Protein AF-A0A7S1VUG0-F1 (afdb_monomer)

pLDDT: mean 93.59, std 8.09, range [34.28, 98.5]

Secondary structure (DSSP, 8-state):
------TTHHHHHHHHHHHTT-HHHHHHHHHH---HHHHHHHHHHTT-HHHHHHHHHHHT-HHHHHHHHHHHHHHHHHHSSSHHHHHHHHHHHHHHTS-HHHHHHHHHHHHHSS-HHHHHHHHHHTT-HHHHHHHHHHHHHH-SSHHHHHHHHHHHHHHHTTSSS-HHHHHHHHHHHHHHHHHHHHHHHHT-GGGS-TT--HHHHHHHHHHHHHH-TTTHHHHHHHHHHHHHHTT--HHHHHHHHHHHHHHTT-HHHHHHHHTSSSPPTT-SHHHHHHHHHTT--HHHHHHHHTT-S-HHHHHHHHHHTT-HHHHHHHHHHTT-HHHHHHHHHH---HHHHHHHHHHHHHHH--

Foldseek 3Di:
DDDPPPQLPLLVVLLVCLVVVNNVSSVVSLVVHPDLVSSLVSCLSSVVLLVSLVSCVVVVPLVSLVVSLVSQLVVLCVPDPDNVSSLCVSLLCLQPRGDPSSVVSLLVVVLPDPDLCSNLVSCVSNVVLLVSLVSLLVVLVVDPDVVVSLVSLVVSLVSLVVDPPSVVVNVVSVVLSVLQVLLVVQCVVVVHCQCRPGPDDLLVNLLSLQLVLLVDVPCVVVSNVSSVVSCVVVVPPLLRVLLSVLVSCLVNVVLVVLVCSCPDPDHRPNALLSNLVSCLVSVHDPVSSVVSLVRHDDLVSSLVSCLSSVVLVSNCVSCLVVLPLVSLVVSLVSDPDPVSVVVSVVSSCVSVVD

Radius of gyration: 35.71 Å; Cα contacts (8 Å, |Δi|>4): 399; chains: 1; bounding box: 87×56×98 Å

Solvent-accessible surface area (backbone atoms only — not comparable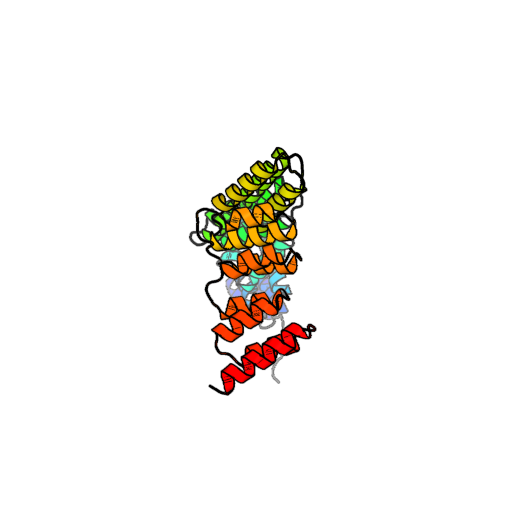 to full-atom values): 18713 Å² total; per-residue (Å²): 141,78,80,78,73,65,77,45,57,37,24,56,53,16,52,53,33,37,75,72,72,35,56,72,59,15,53,58,31,42,71,71,39,78,42,63,86,35,33,35,59,41,27,47,75,72,67,40,48,55,58,23,35,49,51,21,55,75,70,67,36,67,63,55,31,49,49,47,53,54,53,46,45,51,51,29,50,75,71,34,96,44,68,66,59,11,49,54,51,39,45,50,42,42,60,72,61,42,45,71,63,50,37,50,51,51,46,57,54,33,66,75,44,91,52,66,63,57,39,36,51,46,24,54,73,57,68,35,25,58,61,31,15,47,57,36,36,59,51,24,71,72,47,86,50,68,67,60,21,49,53,33,33,50,51,14,27,54,34,11,65,75,35,90,89,20,54,67,61,20,50,54,40,50,52,50,52,51,48,51,51,51,26,49,52,48,16,65,74,69,74,36,60,71,39,22,49,81,89,53,52,76,67,54,32,34,37,33,22,43,42,43,22,59,76,37,71,90,50,20,70,59,32,48,52,48,32,51,48,53,37,57,74,73,62,53,54,66,56,57,51,52,54,51,47,49,50,33,25,49,80,46,69,34,58,70,57,45,50,50,60,70,68,40,95,59,79,62,82,70,60,26,60,65,56,22,53,39,31,45,77,63,67,48,58,68,74,63,28,49,61,26,38,74,64,36,84,51,60,68,61,31,26,52,50,24,50,76,57,70,36,46,70,62,19,40,55,39,21,59,74,66,70,35,64,67,52,31,52,49,40,38,71,75,46,88,48,68,68,54,40,53,50,32,52,54,54,43,51,57,68,74,75,106

Structure (mmCIF, N/CA/C/O backbone):
data_AF-A0A7S1VUG0-F1
#
_entry.id   AF-A0A7S1VUG0-F1
#
loop_
_atom_site.group_PDB
_atom_site.id
_atom_site.type_symbol
_atom_site.label_atom_id
_atom_site.label_alt_id
_atom_site.label_comp_id
_atom_site.label_asym_id
_atom_site.label_entity_id
_atom_site.label_seq_id
_atom_site.pdbx_PDB_ins_code
_atom_site.Cartn_x
_atom_site.Cartn_y
_atom_site.Cartn_z
_atom_site.occupancy
_atom_site.B_iso_or_equiv
_atom_site.auth_seq_id
_atom_site.auth_comp_id
_atom_site.auth_asym_id
_atom_site.auth_atom_id
_atom_site.pdbx_PDB_model_num
ATOM 1 N N . LYS A 1 1 ? -56.259 -25.467 23.871 1.00 36.69 1 LYS A N 1
ATOM 2 C CA . LYS A 1 1 ? 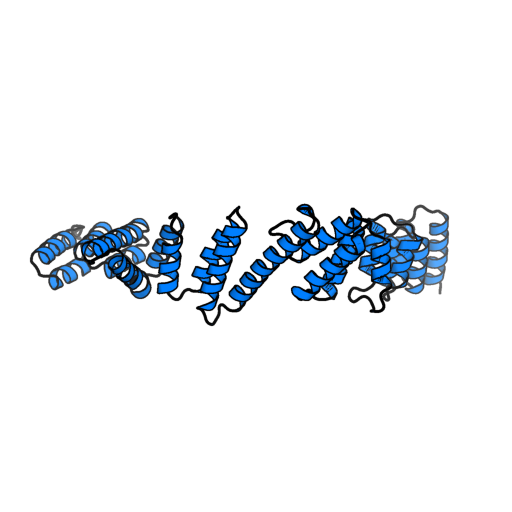-56.096 -24.417 24.906 1.00 36.69 1 LYS A CA 1
ATOM 3 C C . LYS A 1 1 ? -54.643 -24.428 25.372 1.00 36.69 1 LYS A C 1
ATOM 5 O O . LYS A 1 1 ? -54.327 -25.100 26.338 1.00 36.69 1 LYS A O 1
ATOM 10 N N . THR A 1 2 ? -53.762 -23.749 24.649 1.00 34.28 2 THR A N 1
ATOM 11 C CA . THR A 1 2 ? -52.389 -23.463 25.082 1.00 34.28 2 THR A CA 1
ATOM 12 C C . THR A 1 2 ? -52.335 -21.956 25.238 1.00 34.28 2 THR A C 1
ATOM 14 O O . THR A 1 2 ? -52.471 -21.222 24.262 1.00 34.28 2 THR A O 1
ATOM 17 N N . SER A 1 3 ? -52.317 -21.513 26.490 1.00 37.41 3 SER A N 1
ATOM 18 C CA . SER A 1 3 ? -52.288 -20.111 26.878 1.00 37.41 3 SER A CA 1
ATOM 19 C C . SER A 1 3 ? -51.130 -19.405 26.183 1.00 37.41 3 SER A C 1
ATOM 21 O O . SER A 1 3 ? -49.971 -19.741 26.421 1.00 37.41 3 SER A O 1
ATOM 23 N N . SER A 1 4 ? -51.458 -18.416 25.355 1.00 42.97 4 SER A N 1
ATOM 24 C CA . SER A 1 4 ? -50.583 -17.278 25.095 1.00 42.97 4 SER A CA 1
ATOM 25 C C . SER A 1 4 ? -50.154 -16.746 26.465 1.00 42.97 4 SER A C 1
ATOM 27 O O . SER A 1 4 ? -50.965 -16.198 27.210 1.00 42.97 4 SER A O 1
ATOM 29 N N . SER A 1 5 ? -48.911 -17.026 26.864 1.00 48.47 5 SER A N 1
ATOM 30 C CA . SER A 1 5 ? -48.308 -16.355 28.010 1.00 48.47 5 SER A CA 1
ATOM 31 C C . SER A 1 5 ? -48.299 -14.871 27.671 1.00 48.47 5 SER A C 1
ATOM 33 O O . SER A 1 5 ? -47.789 -14.498 26.615 1.00 48.47 5 SER A O 1
ATOM 35 N N . ALA A 1 6 ? -48.925 -14.056 28.5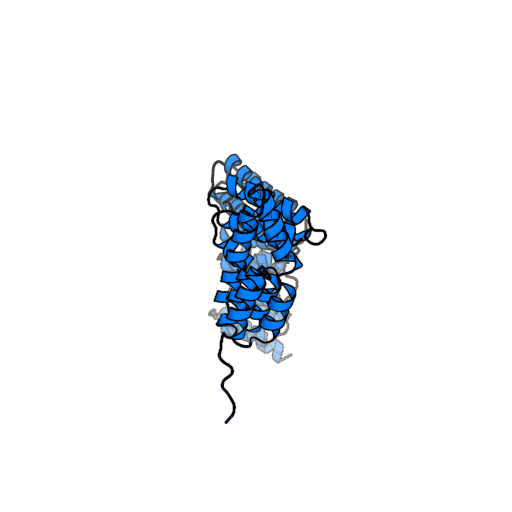13 1.00 56.69 6 ALA A N 1
ATOM 36 C CA . ALA A 1 6 ? -49.032 -12.621 28.316 1.00 56.69 6 ALA A CA 1
ATOM 37 C C . ALA A 1 6 ? -47.632 -12.016 28.124 1.00 56.69 6 ALA A C 1
ATOM 39 O O . ALA A 1 6 ? -46.838 -11.987 29.064 1.00 56.69 6 ALA A O 1
ATOM 40 N N . ALA A 1 7 ? -47.325 -11.588 26.897 1.00 60.03 7 ALA A N 1
ATOM 41 C CA . ALA A 1 7 ? -46.094 -10.868 26.592 1.00 60.03 7 ALA A CA 1
ATOM 42 C C . ALA A 1 7 ? -45.983 -9.652 27.530 1.00 60.03 7 ALA A C 1
ATOM 44 O O . ALA A 1 7 ? -46.973 -8.945 27.736 1.00 60.03 7 ALA A O 1
ATOM 45 N N . GLY A 1 8 ? -44.828 -9.483 28.177 1.00 67.00 8 GLY A N 1
ATOM 46 C CA . GLY A 1 8 ? -44.554 -8.365 29.087 1.00 67.00 8 GLY A CA 1
ATOM 47 C C . GLY A 1 8 ? -45.140 -8.486 30.502 1.00 67.00 8 GLY A C 1
ATOM 48 O O . GLY A 1 8 ? -44.909 -7.612 31.349 1.00 67.00 8 GLY A O 1
ATOM 49 N N . ALA A 1 9 ? -45.868 -9.565 30.823 1.00 82.31 9 ALA A N 1
ATOM 50 C CA . ALA A 1 9 ? -46.401 -9.767 32.173 1.00 82.31 9 ALA A CA 1
ATOM 51 C C . ALA A 1 9 ? -45.294 -10.022 33.208 1.00 82.31 9 ALA A C 1
ATOM 53 O O . ALA A 1 9 ? -45.397 -9.546 34.336 1.00 82.31 9 ALA A O 1
ATOM 54 N N . PHE A 1 10 ? -44.214 -10.721 32.843 1.00 89.94 10 PHE A N 1
ATOM 55 C CA . PHE A 1 10 ? -43.097 -10.928 33.767 1.00 89.94 10 PHE A CA 1
ATOM 56 C C . PHE A 1 10 ? -42.211 -9.686 33.857 1.00 89.94 10 PHE A C 1
ATOM 58 O O . PHE A 1 10 ? -41.801 -9.326 34.959 1.00 89.94 10 PHE A O 1
ATOM 65 N N . ALA A 1 11 ? -41.976 -8.992 32.738 1.00 89.62 11 ALA A N 1
ATOM 66 C CA . ALA A 1 11 ? -41.214 -7.743 32.709 1.00 89.62 11 ALA A CA 1
ATOM 67 C C . ALA A 1 11 ? -41.813 -6.657 33.623 1.00 89.62 11 ALA A C 1
ATOM 69 O O . ALA A 1 11 ? -41.110 -6.087 34.458 1.00 89.62 11 ALA A O 1
ATOM 70 N N . SER A 1 12 ? -43.121 -6.407 33.529 1.00 90.44 12 SER A N 1
ATOM 71 C CA . SER A 1 12 ? -43.802 -5.401 34.362 1.00 90.44 12 SER A CA 1
ATOM 72 C C . SER A 1 12 ? -43.720 -5.715 35.862 1.00 90.44 12 SER A C 1
ATOM 74 O O . SER A 1 12 ? -43.400 -4.836 36.668 1.00 90.44 12 SER A O 1
ATOM 76 N N . VAL A 1 13 ? -43.929 -6.979 36.249 1.00 92.06 13 VAL A N 1
ATOM 77 C CA . VAL A 1 13 ? -43.802 -7.418 37.649 1.00 92.06 13 VAL A CA 1
ATOM 78 C C . VAL A 1 13 ? -42.345 -7.363 38.115 1.00 92.06 13 VAL A C 1
ATOM 80 O O . VAL A 1 13 ? -42.086 -6.986 39.259 1.00 92.06 13 VAL A O 1
ATOM 83 N N . ALA A 1 14 ? -41.382 -7.675 37.245 1.00 91.94 14 ALA A N 1
ATOM 84 C CA . ALA A 1 14 ? -39.961 -7.556 37.556 1.00 91.94 14 ALA A CA 1
ATOM 85 C C . ALA A 1 14 ? -39.560 -6.106 37.856 1.00 91.94 14 ALA A C 1
ATOM 87 O O . ALA A 1 14 ? -38.851 -5.857 38.831 1.00 91.94 14 ALA A O 1
ATOM 88 N N . LEU A 1 15 ? -40.059 -5.142 37.076 1.00 91.44 15 LEU A N 1
ATOM 89 C CA . LEU A 1 15 ? -39.818 -3.717 37.316 1.00 91.44 15 LEU A CA 1
ATOM 90 C C . LEU A 1 15 ? -40.388 -3.262 38.661 1.00 91.44 15 LEU A C 1
ATOM 92 O O . LEU A 1 15 ? -39.681 -2.617 39.437 1.00 91.44 15 LEU A O 1
ATOM 96 N N . ALA A 1 16 ? -41.623 -3.658 38.980 1.00 91.62 16 ALA A N 1
ATOM 97 C CA . ALA A 1 16 ? -42.231 -3.366 40.276 1.00 91.62 16 ALA A CA 1
ATOM 98 C C . ALA A 1 16 ? -41.443 -4.005 41.437 1.00 91.62 16 ALA A C 1
ATOM 100 O O . ALA A 1 16 ? -41.200 -3.363 42.460 1.00 91.62 16 ALA A O 1
ATOM 101 N N . ALA A 1 17 ? -40.979 -5.249 41.271 1.00 91.19 17 ALA A N 1
ATOM 102 C CA . ALA A 1 17 ? -40.147 -5.929 42.261 1.00 91.19 17 ALA A CA 1
ATOM 103 C C . ALA A 1 17 ? -38.798 -5.219 42.473 1.00 91.19 17 ALA A C 1
ATOM 105 O O . ALA A 1 17 ? -38.337 -5.105 43.611 1.00 91.19 17 ALA A O 1
ATOM 106 N N . ASN A 1 18 ? -38.184 -4.702 41.404 1.00 91.38 18 ASN A N 1
ATOM 107 C CA . ASN A 1 18 ? -36.943 -3.939 41.492 1.00 91.38 18 ASN A CA 1
ATOM 108 C C . ASN A 1 18 ? -37.145 -2.602 42.224 1.00 91.38 18 ASN A C 1
ATOM 110 O O . ASN A 1 18 ? -36.374 -2.274 43.123 1.00 91.38 18 ASN A O 1
ATOM 114 N N . GLN A 1 19 ? -38.223 -1.873 41.910 1.00 91.88 19 GLN A N 1
ATOM 115 C CA . GLN A 1 19 ? -38.599 -0.634 42.607 1.00 91.88 19 GLN A CA 1
ATOM 116 C C . GLN A 1 19 ? -38.886 -0.864 44.097 1.00 91.88 19 GLN A C 1
ATOM 118 O O . GLN A 1 19 ? -38.576 -0.015 44.927 1.00 91.88 19 GLN A O 1
ATOM 123 N N . ALA A 1 20 ? -39.410 -2.039 44.453 1.00 93.00 20 ALA A N 1
ATOM 124 C CA . ALA A 1 20 ? -39.610 -2.461 45.837 1.00 93.00 20 ALA A CA 1
ATOM 125 C C . ALA A 1 20 ? -38.318 -2.938 46.543 1.00 93.00 20 ALA A C 1
ATOM 127 O O . ALA A 1 20 ? -38.391 -3.494 47.640 1.00 93.00 20 ALA A O 1
ATOM 128 N N . GLY A 1 21 ? -37.140 -2.777 45.925 1.00 91.38 21 GLY A N 1
ATOM 129 C CA . GLY A 1 21 ? -35.848 -3.153 46.505 1.00 91.38 21 GLY A CA 1
ATOM 130 C C . GLY A 1 21 ? -35.578 -4.661 46.522 1.00 91.38 21 GLY A C 1
ATOM 131 O O . GLY A 1 21 ? -34.791 -5.132 47.343 1.00 91.38 21 GLY A O 1
ATOM 132 N N . ARG A 1 22 ? -36.221 -5.442 45.640 1.00 92.44 22 ARG A N 1
ATOM 133 C CA . ARG A 1 22 ? -36.057 -6.907 45.537 1.00 92.44 22 ARG A CA 1
ATOM 134 C C . ARG A 1 22 ? -35.409 -7.323 44.203 1.00 92.44 22 ARG A C 1
ATOM 136 O O . ARG A 1 22 ? -36.042 -8.028 43.412 1.00 92.44 22 ARG A O 1
ATOM 143 N N . PRO A 1 23 ? -34.137 -6.962 43.947 1.00 89.44 23 PRO A N 1
ATOM 144 C CA . PRO A 1 23 ? -33.487 -7.193 42.651 1.00 89.44 23 PRO A CA 1
ATOM 145 C C . PRO A 1 23 ? -33.338 -8.681 42.301 1.00 89.44 23 PRO A C 1
ATOM 147 O O . PRO A 1 23 ? -33.446 -9.060 41.139 1.00 89.44 23 PRO A O 1
ATOM 150 N N . GLY A 1 24 ? -33.162 -9.559 43.296 1.00 88.94 24 GLY A N 1
ATOM 151 C CA . GLY A 1 24 ? -33.088 -11.006 43.058 1.00 88.94 24 GLY A CA 1
ATOM 152 C C . GLY A 1 24 ? -34.381 -11.585 42.473 1.00 88.94 24 GLY A C 1
ATOM 153 O O . GLY A 1 24 ? -34.332 -12.418 41.572 1.00 88.94 24 GLY A O 1
ATOM 154 N N . VAL A 1 25 ? -35.541 -11.101 42.935 1.00 91.19 25 VAL A N 1
ATOM 155 C CA . VAL A 1 25 ? -36.850 -11.515 42.403 1.00 91.19 25 VAL A CA 1
ATOM 156 C C . VAL A 1 25 ? -37.050 -10.956 40.997 1.00 91.19 25 VAL A C 1
ATOM 158 O O . VAL A 1 25 ? -37.493 -11.689 40.117 1.00 91.19 25 VAL A O 1
ATOM 161 N N . ALA A 1 26 ? -36.674 -9.693 40.770 1.00 91.75 26 ALA A N 1
ATOM 162 C CA . ALA A 1 26 ? -36.729 -9.080 39.446 1.00 91.75 26 ALA A CA 1
ATOM 163 C C . ALA A 1 26 ? -35.919 -9.887 38.417 1.00 91.75 26 ALA A C 1
ATOM 165 O O . ALA A 1 26 ? -36.449 -10.244 37.368 1.00 91.75 26 ALA A O 1
ATOM 166 N N . ASN A 1 27 ? -34.686 -10.278 38.752 1.00 89.06 27 ASN A N 1
ATOM 167 C CA . ASN A 1 27 ? -33.843 -11.088 37.870 1.00 89.06 27 ASN A CA 1
ATOM 168 C C . ASN A 1 27 ? -34.464 -12.459 37.556 1.00 89.06 27 ASN A C 1
ATOM 170 O O . ASN A 1 27 ? -34.461 -12.877 36.400 1.00 89.06 27 ASN A O 1
ATOM 174 N N . LEU A 1 28 ? -35.038 -13.145 38.552 1.00 91.38 28 LEU A N 1
ATOM 175 C CA . LEU A 1 28 ? -35.715 -14.430 38.335 1.00 91.38 28 LEU A CA 1
ATOM 176 C C . LEU A 1 28 ? -36.930 -14.298 37.407 1.00 91.38 28 LEU A C 1
ATOM 178 O O . LEU A 1 28 ? -37.135 -15.151 36.548 1.00 91.38 28 LEU A O 1
ATOM 182 N N . LEU A 1 29 ? -37.715 -13.227 37.549 1.00 92.50 29 LEU A N 1
ATOM 183 C CA . LEU A 1 29 ? -38.859 -12.960 36.674 1.00 92.50 29 LEU A CA 1
ATOM 184 C C . LEU A 1 29 ? -38.410 -12.641 35.242 1.00 92.50 29 LEU A C 1
ATOM 186 O O . LEU A 1 29 ? -38.993 -13.156 34.292 1.00 92.50 29 LEU A O 1
ATOM 190 N N . LEU A 1 30 ? -37.333 -11.868 35.073 1.00 92.94 30 LEU A N 1
ATOM 191 C CA . LEU A 1 30 ? -36.785 -11.557 33.749 1.00 92.94 30 LEU A CA 1
ATOM 192 C C . LEU A 1 30 ? -36.220 -12.789 33.039 1.00 92.94 30 LEU A C 1
ATOM 194 O O . LEU A 1 30 ? -36.279 -12.856 31.813 1.00 92.94 30 LEU A O 1
ATOM 198 N N . LEU A 1 31 ? -35.730 -13.800 33.765 1.00 90.81 31 LEU A N 1
ATOM 199 C CA . LEU A 1 31 ? -35.341 -15.076 33.152 1.00 90.81 31 LEU A CA 1
ATOM 200 C C . LEU A 1 31 ? -36.524 -15.782 32.471 1.00 90.81 31 LEU A C 1
ATOM 202 O O . LEU A 1 31 ? -36.311 -16.426 31.447 1.00 90.81 31 LEU A O 1
ATOM 206 N N . LEU A 1 32 ? -37.741 -15.622 33.001 1.00 92.25 32 LEU A N 1
ATOM 207 C CA . LEU A 1 32 ? -38.970 -16.227 32.473 1.00 92.25 32 LEU A CA 1
ATOM 208 C C . LEU A 1 32 ? -39.616 -15.409 31.346 1.00 92.25 32 LEU A C 1
ATOM 210 O O . LEU A 1 32 ? -40.464 -15.935 30.626 1.00 92.25 32 LEU A O 1
ATOM 214 N N . GLU A 1 33 ? -39.236 -14.139 31.183 1.00 92.94 33 GLU A N 1
ATOM 215 C CA . GLU A 1 33 ? -39.727 -13.312 30.081 1.00 92.94 33 GLU A CA 1
ATOM 216 C C . GLU A 1 33 ? -39.127 -13.794 28.752 1.00 92.94 33 GLU A C 1
ATOM 218 O O . GLU A 1 33 ? -37.903 -13.906 28.611 1.00 92.94 33 GLU A O 1
ATOM 223 N N . ASN A 1 34 ? -39.997 -14.077 27.780 1.00 90.25 34 ASN A N 1
ATOM 224 C CA . ASN A 1 34 ? -39.621 -14.582 26.455 1.00 90.25 34 ASN A CA 1
ATOM 225 C C . ASN A 1 34 ? -39.631 -13.479 25.394 1.00 90.25 34 ASN A C 1
ATOM 227 O O . ASN A 1 34 ? -38.936 -13.591 24.384 1.00 90.25 34 ASN A O 1
ATOM 231 N N . SER A 1 35 ? -40.424 -12.426 25.605 1.00 93.31 35 SER A N 1
ATOM 232 C CA . SER A 1 35 ? -40.500 -11.299 24.681 1.00 93.31 35 SER A CA 1
ATOM 233 C C . SER A 1 35 ? -39.221 -10.471 24.768 1.00 93.31 35 SER A C 1
ATOM 235 O O . SER A 1 35 ? -38.960 -9.837 25.787 1.00 93.31 35 SER A O 1
ATOM 237 N N . VAL A 1 36 ? -38.413 -10.457 23.703 1.00 92.94 36 VAL A N 1
ATOM 238 C CA . VAL A 1 36 ? -37.193 -9.626 23.630 1.00 92.94 36 VAL A CA 1
ATOM 239 C C . VAL A 1 36 ? -37.538 -8.144 23.798 1.00 92.94 36 VAL A C 1
ATOM 241 O O . VAL A 1 36 ? -36.850 -7.446 24.541 1.00 92.94 36 VAL A O 1
ATOM 244 N N . ALA A 1 37 ? -38.639 -7.708 23.178 1.00 94.56 37 ALA A N 1
ATOM 245 C CA . ALA A 1 37 ? -39.108 -6.326 23.203 1.00 94.56 37 ALA A CA 1
ATOM 246 C C . ALA A 1 37 ? -39.497 -5.835 24.605 1.00 94.56 37 ALA A C 1
ATOM 248 O O . ALA A 1 37 ? -39.366 -4.651 24.885 1.00 94.56 37 ALA A O 1
ATOM 249 N N . ASP A 1 38 ? -39.924 -6.734 25.497 1.00 94.31 38 ASP A N 1
ATOM 250 C CA . ASP A 1 38 ? -40.230 -6.389 26.891 1.00 94.31 38 ASP A CA 1
ATOM 251 C C . ASP A 1 38 ? -39.029 -6.642 27.817 1.00 94.31 38 ASP A C 1
ATOM 253 O O . ASP A 1 38 ? -38.765 -5.886 28.754 1.00 94.31 38 ASP A O 1
ATOM 257 N N . LYS A 1 39 ? -38.265 -7.706 27.546 1.00 95.06 39 LYS A N 1
ATOM 258 C CA . LYS A 1 39 ? -37.143 -8.155 28.374 1.00 95.06 39 LYS A CA 1
ATOM 259 C C . LYS A 1 39 ? -35.955 -7.204 28.322 1.00 95.06 39 LYS A C 1
ATOM 261 O O . LYS A 1 39 ? -35.385 -6.917 29.372 1.00 95.06 39 LYS A O 1
ATOM 266 N N . VAL A 1 40 ? -35.556 -6.741 27.134 1.00 96.06 40 VAL A N 1
ATOM 267 C CA . VAL A 1 40 ? -34.371 -5.879 26.981 1.00 96.06 40 VAL A CA 1
ATOM 268 C C . VAL A 1 40 ? -34.579 -4.527 27.677 1.00 96.06 40 VAL A C 1
ATOM 270 O O . VAL A 1 40 ? -33.762 -4.207 28.546 1.00 96.06 40 VAL A O 1
ATOM 273 N N . PRO A 1 41 ? -35.678 -3.779 27.434 1.00 96.06 41 PRO A N 1
ATOM 274 C CA . PRO A 1 41 ? -35.951 -2.546 28.172 1.00 96.06 41 PRO A CA 1
ATOM 275 C C . PRO A 1 41 ? -36.048 -2.758 29.681 1.00 96.06 41 PRO A C 1
ATOM 277 O O . PRO A 1 41 ? -35.514 -1.960 30.453 1.00 96.06 41 PRO A O 1
ATOM 280 N N . ALA A 1 42 ? -36.664 -3.860 30.124 1.00 95.00 42 ALA A N 1
ATOM 281 C CA . ALA A 1 42 ? -36.761 -4.149 31.547 1.00 95.00 42 ALA A CA 1
ATOM 282 C C . ALA A 1 42 ? -35.388 -4.425 32.186 1.00 95.00 42 ALA A C 1
ATOM 284 O O . ALA A 1 42 ? -35.103 -3.880 33.250 1.00 95.00 42 ALA A O 1
ATOM 285 N N . LEU A 1 43 ? -34.509 -5.189 31.525 1.00 95.88 43 LEU A N 1
ATOM 286 C CA . LEU A 1 43 ? -33.130 -5.415 31.980 1.00 95.88 43 LEU A CA 1
ATOM 287 C C . LEU A 1 43 ? -32.326 -4.109 32.052 1.00 95.88 43 LEU A C 1
ATOM 289 O O . LEU A 1 43 ? -31.574 -3.910 33.007 1.00 95.88 43 LEU A O 1
ATOM 293 N N . MET A 1 44 ? -32.489 -3.200 31.084 1.00 95.62 44 MET A N 1
ATOM 294 C CA . MET A 1 44 ? -31.855 -1.875 31.132 1.00 95.62 44 MET A CA 1
ATOM 295 C C . MET A 1 44 ? -32.360 -1.054 32.324 1.00 95.62 44 MET A C 1
ATOM 297 O O . MET A 1 44 ? -31.560 -0.500 33.079 1.00 95.62 44 MET A O 1
ATOM 301 N N . ALA A 1 45 ? -33.675 -1.035 32.551 1.00 93.75 45 ALA A N 1
ATOM 302 C CA . ALA A 1 45 ? -34.294 -0.310 33.657 1.00 93.75 45 ALA A CA 1
ATOM 303 C C . ALA A 1 45 ? -33.912 -0.867 35.042 1.00 93.75 45 ALA A C 1
ATOM 305 O O . ALA A 1 45 ? -33.853 -0.107 36.011 1.00 93.75 45 ALA A O 1
ATOM 306 N N . THR A 1 46 ? -33.605 -2.165 35.161 1.00 93.00 46 THR A N 1
ATOM 307 C CA . THR A 1 46 ? -33.049 -2.741 36.399 1.00 93.00 46 THR A CA 1
ATOM 308 C C . THR A 1 46 ? -31.534 -2.566 36.540 1.00 93.00 46 THR A C 1
ATOM 310 O O . THR A 1 46 ? -30.979 -2.924 37.577 1.00 93.00 46 THR A O 1
ATOM 313 N N . GLY A 1 47 ? -30.854 -2.006 35.534 1.00 91.75 47 GLY A N 1
ATOM 314 C CA . GLY A 1 47 ? -29.402 -1.806 35.518 1.00 91.75 47 GLY A CA 1
ATOM 315 C C . GLY A 1 47 ? -28.589 -3.027 35.063 1.00 91.75 47 GLY A C 1
ATOM 316 O O . GLY A 1 47 ? -27.357 -3.003 35.118 1.00 91.75 47 GLY A O 1
ATOM 317 N N . SER A 1 48 ? -29.243 -4.083 34.578 1.00 94.44 48 SER A N 1
ATOM 318 C CA . SER A 1 48 ? -28.630 -5.333 34.104 1.00 94.44 48 SER A CA 1
ATOM 319 C C . SER A 1 48 ? -28.183 -5.227 32.635 1.00 94.44 48 SER A C 1
ATOM 321 O O . SER A 1 48 ? -28.549 -6.039 31.787 1.00 94.44 48 SER A O 1
ATOM 323 N N . PHE A 1 49 ? -27.369 -4.216 32.312 1.00 96.88 49 PHE A N 1
ATOM 324 C CA . PHE A 1 49 ? -26.988 -3.875 30.929 1.00 96.88 49 PHE A CA 1
ATOM 325 C C . PHE A 1 49 ? -26.218 -4.974 30.185 1.00 96.88 49 PHE A C 1
ATOM 327 O O . PHE A 1 49 ? -26.342 -5.106 28.971 1.00 96.88 49 PHE A O 1
ATOM 334 N N . VAL A 1 50 ? -25.407 -5.765 30.892 1.00 97.00 50 VAL A N 1
ATOM 335 C CA . VAL A 1 50 ? -24.642 -6.865 30.276 1.00 97.00 50 VAL A CA 1
ATOM 336 C C . VAL A 1 50 ? -25.584 -7.961 29.777 1.00 97.00 50 VAL A C 1
ATOM 338 O O . VAL A 1 50 ? -25.409 -8.461 28.667 1.00 97.00 50 VAL A O 1
ATOM 341 N N . ASP A 1 51 ? -26.618 -8.274 30.557 1.00 95.94 51 ASP A N 1
ATOM 342 C CA . ASP A 1 51 ? -27.632 -9.258 30.183 1.00 95.94 51 ASP A CA 1
ATOM 343 C C . ASP A 1 51 ? -28.532 -8.714 29.069 1.00 95.94 51 ASP A C 1
ATOM 345 O O . ASP A 1 51 ? -28.811 -9.428 28.108 1.00 95.94 51 ASP A O 1
ATOM 349 N N . ALA A 1 52 ? -28.920 -7.433 29.145 1.00 97.44 52 ALA A N 1
ATOM 350 C CA . ALA A 1 52 ? -29.657 -6.749 28.079 1.00 97.44 52 ALA A CA 1
ATOM 351 C C . ALA A 1 52 ? -28.910 -6.847 26.736 1.00 97.44 52 ALA A C 1
ATOM 353 O O . ALA A 1 52 ? -29.478 -7.288 25.737 1.00 97.44 52 ALA A O 1
ATOM 354 N N . MET A 1 53 ? -27.606 -6.547 26.741 1.00 98.06 53 MET A N 1
ATOM 355 C CA . MET A 1 53 ? -26.728 -6.648 25.574 1.00 98.06 53 MET A CA 1
ATOM 356 C C . MET A 1 53 ? -26.647 -8.082 25.031 1.00 98.06 53 MET A C 1
ATOM 358 O O . MET A 1 53 ? -26.712 -8.293 23.817 1.00 98.06 53 MET A O 1
ATOM 362 N N . ALA A 1 54 ? -26.516 -9.080 25.909 1.00 97.62 54 ALA A N 1
ATOM 363 C CA . ALA A 1 54 ? -26.454 -10.485 25.512 1.00 97.62 54 ALA A CA 1
ATOM 364 C C . ALA A 1 54 ? -27.767 -10.964 24.870 1.00 97.62 54 ALA A C 1
ATOM 366 O O . ALA A 1 54 ? -27.737 -11.644 23.839 1.00 97.62 54 ALA A O 1
ATOM 367 N N . VAL A 1 55 ? -28.916 -10.571 25.432 1.00 97.12 55 VAL A N 1
ATOM 368 C CA . VAL A 1 55 ? -30.243 -10.879 24.878 1.00 97.12 55 VAL A CA 1
ATOM 369 C C . VAL A 1 55 ? -30.430 -10.201 23.519 1.00 97.12 55 VAL A C 1
ATOM 371 O O . VAL A 1 55 ? -30.777 -10.888 22.559 1.00 97.12 55 VAL A O 1
ATOM 374 N N . ALA A 1 56 ? -30.130 -8.903 23.405 1.00 97.69 56 ALA A N 1
ATOM 375 C CA . ALA A 1 56 ? -30.230 -8.157 22.148 1.00 97.69 56 ALA A CA 1
ATOM 376 C C . ALA A 1 56 ? -29.337 -8.754 21.045 1.00 97.69 56 ALA A C 1
ATOM 378 O O . ALA A 1 56 ? -29.774 -8.964 19.914 1.00 97.69 56 ALA A O 1
ATOM 379 N N . THR A 1 57 ? -28.103 -9.130 21.399 1.00 97.69 57 THR A N 1
ATOM 380 C CA . THR A 1 57 ? -27.164 -9.787 20.475 1.00 97.69 57 THR A CA 1
ATOM 381 C C . THR A 1 57 ? -27.676 -11.153 20.020 1.00 97.69 57 THR A C 1
ATOM 383 O O . THR A 1 57 ? -27.629 -11.468 18.832 1.00 97.69 57 THR A O 1
ATOM 386 N N . THR A 1 58 ? -28.209 -11.959 20.943 1.00 97.25 58 THR A N 1
ATOM 387 C CA . THR A 1 58 ? -28.772 -13.283 20.626 1.00 97.25 58 THR A CA 1
ATOM 388 C C . THR A 1 58 ? -29.990 -13.167 19.709 1.00 97.25 58 THR A C 1
ATOM 390 O O . THR A 1 58 ? -30.144 -13.963 18.784 1.00 97.25 58 THR A O 1
ATOM 393 N N . ALA A 1 59 ? -30.817 -12.141 19.923 1.00 96.38 59 ALA A N 1
ATOM 394 C CA . ALA A 1 59 ? -31.955 -11.809 19.072 1.00 96.38 59 ALA A CA 1
ATOM 395 C C . ALA A 1 59 ? -31.552 -11.214 17.709 1.00 96.38 59 ALA A C 1
ATOM 397 O O . ALA A 1 59 ? -32.389 -11.139 16.814 1.00 96.38 59 ALA A O 1
ATOM 398 N N . ARG A 1 60 ? -30.275 -10.836 17.532 1.00 96.19 60 ARG A N 1
ATOM 399 C CA . ARG A 1 60 ? -29.735 -10.141 16.350 1.00 96.19 60 ARG A CA 1
ATOM 400 C C . ARG A 1 60 ? -30.451 -8.821 16.051 1.00 96.19 60 ARG A C 1
ATOM 402 O O . ARG A 1 60 ? -30.584 -8.440 14.890 1.00 96.19 60 ARG A O 1
ATOM 409 N N . ASP A 1 61 ? -30.887 -8.133 17.098 1.00 96.88 61 ASP A N 1
ATOM 410 C CA . ASP A 1 61 ? -31.580 -6.856 16.989 1.00 96.88 61 ASP A CA 1
ATOM 411 C C . ASP A 1 61 ? -30.576 -5.703 17.129 1.00 96.88 61 ASP A C 1
ATOM 413 O O . ASP A 1 61 ? -30.034 -5.451 18.208 1.00 96.88 61 ASP A O 1
ATOM 417 N N . ALA A 1 62 ? -30.276 -5.035 16.014 1.00 95.56 62 ALA A N 1
ATOM 418 C CA . ALA A 1 62 ? -29.295 -3.954 15.978 1.00 95.56 62 ALA A CA 1
ATOM 419 C C . ALA A 1 62 ? -29.756 -2.710 16.752 1.00 95.56 62 ALA A C 1
ATOM 421 O O . ALA A 1 62 ? -28.913 -2.030 17.346 1.00 95.56 62 ALA A O 1
ATOM 422 N N . ASP A 1 63 ? -31.065 -2.448 16.782 1.00 97.06 63 ASP A N 1
ATOM 423 C CA . ASP A 1 63 ? -31.638 -1.291 17.462 1.00 97.06 63 ASP A CA 1
ATOM 424 C C . ASP A 1 63 ? -31.522 -1.483 18.972 1.00 97.06 63 ASP A C 1
ATOM 426 O O . ASP A 1 63 ? -30.975 -0.618 19.652 1.00 97.06 63 ASP A O 1
ATOM 430 N N . PHE A 1 64 ? -31.874 -2.664 19.493 1.00 98.06 64 PHE A N 1
ATOM 431 C CA . PHE A 1 64 ? -31.698 -2.959 20.918 1.00 98.06 64 PHE A CA 1
ATOM 432 C C . PHE A 1 64 ? -30.231 -3.025 21.356 1.00 98.06 64 PHE A C 1
ATOM 434 O O . PHE A 1 64 ? -29.912 -2.635 22.483 1.00 98.06 64 PHE A O 1
ATOM 441 N N . ILE A 1 65 ? -29.313 -3.488 20.496 1.00 98.19 65 ILE A N 1
ATOM 442 C CA . ILE A 1 65 ? -27.869 -3.416 20.783 1.00 98.19 65 ILE A CA 1
ATOM 443 C C . ILE A 1 65 ? -27.450 -1.952 20.948 1.00 98.19 65 ILE A C 1
ATOM 445 O O . ILE A 1 65 ? -26.763 -1.613 21.915 1.00 98.19 65 ILE A O 1
ATOM 449 N N . PHE A 1 66 ? -27.853 -1.086 20.015 1.00 97.88 66 PHE A N 1
ATOM 450 C CA . PHE A 1 66 ? -27.503 0.329 20.047 1.00 97.88 66 PHE A CA 1
ATOM 451 C C . PHE A 1 66 ? -28.160 1.063 21.223 1.00 97.88 66 PHE A C 1
ATOM 453 O O . PHE A 1 66 ? -27.471 1.768 21.959 1.00 97.88 66 PHE A O 1
ATOM 460 N N . GLU A 1 67 ? -29.450 0.843 21.464 1.00 97.88 67 GLU A N 1
ATOM 461 C CA . GLU A 1 67 ? -30.194 1.418 22.587 1.00 97.88 67 GLU A CA 1
ATOM 462 C C . GLU A 1 67 ? -29.555 1.036 23.928 1.00 97.88 67 GLU A C 1
ATOM 464 O O . GLU A 1 67 ? -29.299 1.905 24.762 1.00 97.88 67 GLU A O 1
ATOM 469 N N . THR A 1 68 ? -29.160 -0.234 24.093 1.00 98.25 68 THR A N 1
ATOM 470 C CA . THR A 1 68 ? -28.450 -0.700 25.296 1.00 98.25 68 THR A CA 1
ATOM 471 C C . THR A 1 68 ? -27.117 0.022 25.502 1.00 98.25 68 THR A C 1
ATOM 473 O O . THR A 1 68 ? -26.767 0.342 26.640 1.00 98.25 68 THR A O 1
ATOM 476 N N . LEU A 1 69 ? -26.363 0.305 24.431 1.00 97.69 69 LEU A N 1
ATOM 477 C CA . LEU A 1 69 ? -25.124 1.088 24.526 1.00 97.69 69 LEU A CA 1
ATOM 478 C C . LEU A 1 69 ? -25.405 2.515 25.002 1.00 97.69 69 LEU A C 1
ATOM 480 O O . LEU A 1 69 ? -24.714 2.994 25.902 1.00 97.69 69 LEU A O 1
ATOM 484 N N . MET A 1 70 ? -26.401 3.177 24.409 1.00 96.94 70 MET A N 1
ATOM 485 C CA . MET A 1 70 ? -26.728 4.573 24.707 1.00 96.94 70 MET A CA 1
ATOM 486 C C . MET A 1 70 ? -27.274 4.732 26.127 1.00 96.94 70 MET A C 1
ATOM 488 O O . MET A 1 70 ? -26.803 5.591 26.874 1.00 96.94 70 MET A O 1
ATOM 492 N N . GLU A 1 71 ? -28.192 3.863 26.551 1.00 97.62 71 GLU A N 1
ATOM 493 C CA . GLU A 1 71 ? -28.717 3.891 27.918 1.00 97.62 71 GLU A CA 1
ATOM 494 C C . GLU A 1 71 ? -27.641 3.570 28.956 1.00 97.62 71 GLU A C 1
ATOM 496 O O . GLU A 1 71 ? -27.592 4.197 30.019 1.00 97.62 71 GLU A O 1
ATOM 501 N N . TYR A 1 72 ? -26.724 2.649 28.646 1.00 97.88 72 TYR A N 1
ATOM 502 C CA . TYR A 1 72 ? -25.609 2.359 29.539 1.00 97.88 72 TYR A CA 1
ATOM 503 C C . TYR A 1 72 ? -24.622 3.531 29.653 1.00 97.88 72 TYR A C 1
ATOM 505 O O . TYR A 1 72 ? -24.147 3.827 30.754 1.00 97.88 72 TYR A O 1
ATOM 513 N N . GLU A 1 73 ? -24.327 4.228 28.551 1.00 96.44 73 GLU A N 1
ATOM 514 C CA . GLU A 1 73 ? -23.500 5.440 28.569 1.00 96.44 73 GLU A CA 1
ATOM 515 C C . GLU A 1 73 ? -24.138 6.520 29.452 1.00 96.44 73 GLU A C 1
ATOM 517 O O . GLU A 1 73 ? -23.487 7.055 30.353 1.00 96.44 73 GLU A O 1
ATOM 522 N N . GLN A 1 74 ? -25.438 6.772 29.276 1.00 96.50 74 GLN A N 1
ATOM 523 C CA . GLN A 1 74 ? -26.181 7.726 30.098 1.00 96.50 74 GLN A CA 1
ATOM 524 C C . GLN A 1 74 ? -26.227 7.311 31.573 1.00 96.50 74 GLN A C 1
ATOM 526 O O . GLN A 1 74 ? -26.057 8.150 32.459 1.00 96.50 74 GLN A O 1
ATOM 531 N N . ALA A 1 75 ? -26.398 6.021 31.869 1.00 96.19 75 ALA A N 1
ATOM 532 C CA . ALA A 1 75 ? -26.339 5.512 33.236 1.00 96.19 75 ALA A CA 1
ATOM 533 C C . ALA A 1 75 ? -24.964 5.750 33.882 1.00 96.19 75 ALA A C 1
ATOM 535 O O . ALA A 1 75 ? -24.904 6.180 35.034 1.00 96.19 75 ALA A O 1
ATOM 536 N N . CYS A 1 76 ? -23.871 5.547 33.138 1.00 96.44 76 CYS A N 1
ATOM 537 C CA . CYS A 1 76 ? -22.520 5.857 33.609 1.00 96.44 76 CYS A CA 1
ATOM 538 C C . CYS A 1 76 ? -22.348 7.354 33.899 1.00 96.44 76 CYS A C 1
ATOM 540 O O . CYS A 1 76 ? -21.769 7.707 34.924 1.00 96.44 76 CYS A O 1
ATOM 542 N N . ILE A 1 77 ? -22.875 8.231 33.038 1.00 96.25 77 ILE A N 1
ATOM 543 C CA . ILE A 1 77 ? -22.821 9.690 33.226 1.00 96.25 77 ILE A CA 1
ATOM 544 C C . ILE A 1 77 ? -23.606 10.114 34.473 1.00 96.25 77 ILE A C 1
ATOM 546 O O . ILE A 1 77 ? -23.113 10.922 35.253 1.00 96.25 77 ILE A O 1
ATOM 550 N N . ARG A 1 78 ? -24.796 9.543 34.699 1.00 95.69 78 ARG A N 1
ATOM 551 C CA . ARG A 1 78 ? -25.635 9.850 35.871 1.00 95.69 78 ARG A CA 1
ATOM 552 C C . ARG A 1 78 ? -25.005 9.421 37.200 1.00 95.69 78 ARG A C 1
ATOM 554 O O . ARG A 1 78 ? -25.295 10.030 38.223 1.00 95.69 78 ARG A O 1
ATOM 561 N N . GLN A 1 79 ? -24.209 8.352 37.198 1.00 93.50 79 GLN A N 1
ATOM 562 C CA . GLN A 1 79 ? -23.645 7.756 38.417 1.00 93.50 79 GLN A CA 1
ATOM 563 C C . GLN A 1 79 ? -22.228 8.241 38.743 1.00 93.50 79 GLN A C 1
ATOM 565 O O . GLN A 1 79 ? -21.789 8.120 39.886 1.00 93.50 79 GLN A O 1
ATOM 570 N N . ALA A 1 80 ? -21.487 8.740 37.754 1.00 94.06 80 ALA A N 1
ATOM 571 C CA . ALA A 1 80 ? -20.106 9.156 37.941 1.00 94.06 80 ALA A CA 1
ATOM 572 C C . ALA A 1 80 ? -19.989 10.562 38.551 1.00 94.06 80 ALA A C 1
ATOM 574 O O . ALA A 1 80 ? -20.857 11.413 38.382 1.00 94.06 80 ALA A O 1
ATOM 575 N N . SER A 1 81 ? -18.859 10.821 39.214 1.00 90.69 81 SER A N 1
ATOM 576 C CA . SER A 1 81 ? -18.500 12.150 39.730 1.00 90.69 81 SER A CA 1
ATOM 577 C C . SER A 1 81 ? -18.212 13.166 38.625 1.00 90.69 81 SER A C 1
ATOM 579 O O . SER A 1 81 ? -18.425 14.361 38.804 1.00 90.69 81 SER A O 1
ATOM 581 N N . ASP A 1 82 ? -17.689 12.690 37.497 1.00 94.69 82 ASP A N 1
ATOM 582 C CA . ASP A 1 82 ? -17.320 13.489 36.338 1.00 94.69 82 ASP A CA 1
ATOM 583 C C . ASP A 1 82 ? -17.367 12.646 35.051 1.00 94.69 82 ASP A C 1
ATOM 585 O O . ASP A 1 82 ? -17.481 11.414 35.073 1.00 94.69 82 ASP A O 1
ATOM 589 N N . LEU A 1 83 ? -17.251 13.323 33.906 1.00 91.44 83 LEU A N 1
ATOM 590 C CA . LEU A 1 83 ? -17.338 12.697 32.586 1.00 91.44 83 LEU A CA 1
ATOM 591 C C . LEU A 1 83 ? -16.178 11.729 32.292 1.00 91.44 83 LEU A C 1
ATOM 593 O O . LEU A 1 83 ? -16.351 10.773 31.539 1.00 91.44 83 LEU A O 1
ATOM 597 N N . THR A 1 84 ? -15.003 11.938 32.889 1.00 91.75 84 THR A N 1
ATOM 598 C CA . THR A 1 84 ? -13.835 11.067 32.682 1.00 91.75 84 THR A CA 1
ATOM 599 C C . THR A 1 84 ? -14.035 9.735 33.399 1.00 91.75 84 THR A C 1
ATOM 601 O O . THR A 1 84 ? -13.803 8.672 32.819 1.00 91.75 84 THR A O 1
ATOM 604 N N . ALA A 1 85 ? -14.523 9.776 34.640 1.00 93.56 85 ALA A N 1
ATOM 605 C CA . ALA A 1 85 ? -14.899 8.595 35.407 1.00 93.56 85 ALA A CA 1
ATOM 606 C C . ALA A 1 85 ? -16.039 7.816 34.724 1.00 93.56 85 ALA A C 1
ATOM 608 O O . ALA A 1 85 ? -15.978 6.581 34.641 1.00 93.56 85 ALA A O 1
ATOM 609 N N . ALA A 1 86 ? -17.028 8.527 34.164 1.00 94.88 86 ALA A N 1
ATOM 610 C CA . ALA A 1 86 ? -18.095 7.927 33.363 1.00 94.88 86 ALA A CA 1
ATOM 611 C C . ALA A 1 86 ? -17.528 7.181 32.146 1.00 94.88 86 ALA A C 1
ATOM 613 O O . ALA A 1 86 ? -17.782 5.987 31.984 1.00 94.88 86 ALA A O 1
ATOM 614 N N . GLN A 1 87 ? -16.696 7.843 31.335 1.00 92.50 87 GLN A N 1
ATOM 615 C CA . GLN A 1 87 ? -16.083 7.250 30.140 1.00 92.50 87 GLN A CA 1
ATOM 616 C C . GLN A 1 87 ? -15.195 6.048 30.466 1.00 92.50 87 GLN A C 1
ATOM 618 O O . GLN A 1 87 ? -15.242 5.029 29.775 1.00 92.50 87 GLN A O 1
ATOM 623 N N . HIS A 1 88 ? -14.396 6.131 31.532 1.00 92.50 88 HIS A N 1
ATOM 624 C CA . HIS A 1 88 ? -13.549 5.021 31.960 1.00 92.50 88 HIS A CA 1
ATOM 625 C C . HIS A 1 88 ? -14.377 3.784 32.344 1.00 92.50 88 HIS A C 1
ATOM 627 O O . HIS A 1 88 ? -14.006 2.655 32.001 1.00 92.50 88 HIS A O 1
ATOM 633 N N . THR A 1 89 ? -15.507 3.992 33.025 1.00 95.25 89 THR A N 1
ATOM 634 C CA . THR A 1 89 ? -16.445 2.925 33.398 1.00 95.25 89 THR A CA 1
ATOM 635 C C . THR A 1 89 ? -17.136 2.352 32.164 1.00 95.25 89 THR A C 1
ATOM 637 O O . THR A 1 89 ? -17.095 1.137 31.951 1.00 95.25 89 THR A O 1
ATOM 640 N N . PHE A 1 90 ? -17.669 3.224 31.306 1.00 96.44 90 PHE A N 1
ATOM 641 C CA . PHE A 1 90 ? -18.355 2.859 30.073 1.00 96.44 90 PHE A CA 1
ATOM 642 C C . PHE A 1 90 ? -17.466 2.012 29.154 1.00 96.44 90 PHE A C 1
ATOM 644 O O . PHE A 1 90 ? -17.792 0.859 28.863 1.00 96.44 90 PHE A O 1
ATOM 651 N N . TYR A 1 91 ? -16.280 2.510 28.784 1.00 95.94 91 TYR A N 1
ATOM 652 C CA . TYR A 1 91 ? -15.334 1.758 27.955 1.00 95.94 91 TYR A CA 1
ATOM 653 C C . TYR A 1 91 ? -14.797 0.513 28.666 1.00 95.94 91 TYR A C 1
ATOM 655 O O . TYR A 1 91 ? -14.528 -0.495 28.017 1.00 95.94 91 TYR A O 1
ATOM 663 N N . GLY A 1 92 ? -14.656 0.530 29.995 1.00 96.38 92 GLY A N 1
ATOM 664 C CA . GLY A 1 92 ? -14.255 -0.648 30.765 1.00 96.38 92 GLY A CA 1
ATOM 665 C C . GLY A 1 92 ? -15.243 -1.806 30.621 1.00 96.38 92 GLY A C 1
ATOM 666 O O . GLY A 1 92 ? -14.831 -2.936 30.363 1.00 96.38 92 GLY A O 1
ATOM 667 N N . THR A 1 93 ? -16.538 -1.527 30.736 1.00 96.50 93 THR A N 1
ATOM 668 C CA . THR A 1 93 ? -17.591 -2.536 30.568 1.00 96.50 93 THR A CA 1
ATOM 669 C C . THR A 1 93 ? -17.778 -2.916 29.104 1.00 96.50 93 THR A C 1
ATOM 671 O O . THR A 1 93 ? -17.825 -4.108 28.803 1.00 96.50 93 THR A O 1
ATOM 674 N N . ALA A 1 94 ? -17.788 -1.945 28.185 1.00 96.31 94 ALA A N 1
ATOM 675 C CA . ALA A 1 94 ? -17.943 -2.206 26.754 1.00 96.31 94 ALA A CA 1
ATOM 676 C C . ALA A 1 94 ? -16.836 -3.111 26.188 1.00 96.31 94 ALA A C 1
ATOM 678 O O . ALA A 1 94 ? -17.082 -3.912 25.295 1.00 96.31 94 ALA A O 1
ATOM 679 N N . THR A 1 95 ? -15.617 -3.016 26.724 1.00 96.25 95 THR A N 1
ATOM 680 C CA . THR A 1 95 ? -14.480 -3.840 26.277 1.00 96.25 95 THR A CA 1
ATOM 681 C C . THR A 1 95 ? -14.401 -5.210 26.944 1.00 96.25 95 THR A C 1
ATOM 683 O O . THR A 1 95 ? -13.878 -6.138 26.333 1.00 96.25 95 THR A O 1
ATOM 686 N N . ARG A 1 96 ? -14.861 -5.348 28.196 1.00 95.81 96 ARG A N 1
ATOM 687 C CA . ARG A 1 96 ? -14.664 -6.573 28.997 1.00 95.81 96 ARG A CA 1
ATOM 688 C C . ARG A 1 96 ? -15.909 -7.434 29.162 1.00 95.81 96 ARG A C 1
ATOM 690 O O . ARG A 1 96 ? -15.764 -8.622 29.428 1.00 95.81 96 ARG A O 1
ATOM 697 N N . LYS A 1 97 ? -17.101 -6.835 29.116 1.00 96.62 97 LYS A N 1
ATOM 698 C CA . LYS A 1 97 ? -18.360 -7.499 29.488 1.00 96.62 97 LYS A CA 1
ATOM 699 C C . LYS A 1 97 ? -19.390 -7.534 28.366 1.00 96.62 97 LYS A C 1
ATOM 701 O O . LYS A 1 97 ? -20.187 -8.461 28.334 1.00 96.62 97 LYS A O 1
ATOM 706 N N . PHE A 1 98 ? -19.413 -6.538 27.483 1.00 97.38 98 PHE A N 1
ATOM 707 C CA . PHE A 1 98 ? -20.328 -6.556 26.342 1.00 97.38 98 PHE A CA 1
ATOM 708 C C . PHE A 1 98 ? -19.887 -7.559 25.277 1.00 97.38 98 PHE A C 1
ATOM 710 O O . PHE A 1 98 ? -18.734 -7.992 25.233 1.00 97.38 98 PHE A O 1
ATOM 717 N N . THR A 1 99 ? -20.844 -7.944 24.436 1.00 97.62 99 THR A N 1
ATOM 718 C CA . THR A 1 99 ? -20.634 -8.872 23.324 1.00 97.62 99 THR A CA 1
ATOM 719 C C . THR A 1 99 ? -19.711 -8.269 22.265 1.00 97.62 99 THR A C 1
ATOM 721 O O . THR A 1 99 ? -19.477 -7.057 22.220 1.00 97.62 99 THR A O 1
ATOM 724 N N . THR A 1 100 ? -19.179 -9.119 21.383 1.00 96.25 100 THR A N 1
ATO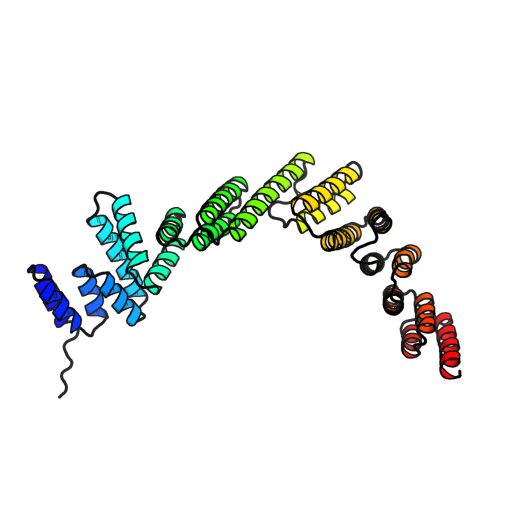M 725 C CA . THR A 1 100 ? -18.313 -8.657 20.286 1.00 96.25 100 THR A CA 1
ATOM 726 C C . THR A 1 100 ? -19.081 -7.739 19.335 1.00 96.25 100 THR A C 1
ATOM 728 O O . THR A 1 100 ? -18.549 -6.727 18.885 1.00 96.25 100 THR A O 1
ATOM 731 N N . GLU A 1 101 ? -20.344 -8.060 19.077 1.00 96.62 101 GLU A N 1
ATOM 732 C CA . GLU A 1 101 ? -21.292 -7.265 18.308 1.00 96.62 101 GLU A CA 1
ATOM 733 C C . GLU A 1 101 ? -21.521 -5.908 18.974 1.00 96.62 101 GLU A C 1
ATOM 735 O O . GLU A 1 101 ? -21.340 -4.889 18.316 1.00 96.62 101 GLU A O 1
ATOM 740 N N . GLY A 1 102 ? -21.792 -5.871 20.285 1.00 97.31 102 GLY A N 1
ATOM 741 C CA . GLY A 1 102 ? -21.932 -4.620 21.034 1.00 97.31 102 GLY A CA 1
ATOM 742 C C . GLY A 1 102 ? -20.679 -3.742 20.969 1.00 97.31 102 GLY A C 1
ATOM 743 O O . GLY A 1 102 ? -20.768 -2.545 20.696 1.00 97.31 102 GLY A O 1
ATOM 744 N N . PHE A 1 103 ? -19.492 -4.335 21.139 1.00 97.06 103 PHE A N 1
ATOM 745 C CA . PHE A 1 103 ? -18.222 -3.620 20.986 1.00 97.06 103 PHE A CA 1
ATOM 746 C C . PHE A 1 103 ? -18.043 -3.050 19.570 1.00 97.06 103 PHE A C 1
ATOM 748 O O . PHE A 1 103 ? -17.635 -1.898 19.409 1.00 97.06 103 PHE A O 1
ATOM 755 N N . ASN A 1 104 ? -18.336 -3.842 18.535 1.00 95.94 104 ASN A N 1
ATOM 756 C CA . ASN A 1 104 ? -18.186 -3.418 17.145 1.00 95.94 104 ASN A CA 1
ATOM 757 C C . ASN A 1 104 ? -19.202 -2.329 16.770 1.00 95.94 104 ASN A C 1
ATOM 759 O O . ASN A 1 104 ? -18.822 -1.369 16.104 1.00 95.94 104 ASN A O 1
ATOM 763 N N . THR A 1 105 ? -20.453 -2.435 17.230 1.00 96.94 105 THR A N 1
ATOM 764 C CA . THR A 1 105 ? -21.478 -1.395 17.057 1.00 96.94 105 THR A CA 1
ATOM 765 C C . THR A 1 105 ? -21.033 -0.090 17.706 1.00 96.94 105 THR A C 1
ATOM 767 O O . THR A 1 105 ? -21.071 0.953 17.055 1.00 96.94 105 THR A O 1
ATOM 770 N N . LEU A 1 106 ? -20.515 -0.142 18.940 1.00 96.31 106 LEU A N 1
ATOM 771 C CA . LEU A 1 106 ? -19.972 1.039 19.610 1.00 96.31 106 LEU A CA 1
ATOM 772 C C . LEU A 1 106 ? -18.805 1.648 18.826 1.00 96.31 106 LEU A C 1
ATOM 774 O O . LEU A 1 106 ? -18.783 2.854 18.603 1.00 96.31 106 LEU A O 1
ATOM 778 N N . ARG A 1 107 ? -17.842 0.829 18.387 1.00 95.06 107 ARG A N 1
ATOM 779 C CA . ARG A 1 107 ? -16.706 1.304 17.585 1.00 95.06 107 ARG A CA 1
ATOM 780 C C . ARG A 1 107 ? -17.189 2.029 16.327 1.00 95.06 107 ARG A C 1
ATOM 782 O O . ARG A 1 107 ? -16.763 3.154 16.093 1.00 95.06 107 ARG A O 1
ATOM 789 N N . ASN A 1 108 ? -18.086 1.407 15.563 1.00 93.69 108 ASN A N 1
ATOM 790 C CA . ASN A 1 108 ? -18.608 1.978 14.323 1.00 93.69 108 ASN A CA 1
ATOM 791 C C . ASN A 1 108 ? -19.363 3.291 14.590 1.00 93.69 108 ASN A C 1
ATOM 793 O O . ASN A 1 108 ? -19.194 4.254 13.850 1.00 93.69 108 ASN A O 1
ATOM 797 N N . TYR A 1 109 ? -20.144 3.366 15.673 1.00 93.75 109 TYR A N 1
ATOM 798 C CA . TYR A 1 109 ? -20.795 4.609 16.088 1.00 93.75 109 TYR A CA 1
ATOM 799 C C . TYR A 1 109 ? -19.770 5.713 16.394 1.00 93.75 109 TYR A C 1
ATOM 801 O O . TYR A 1 109 ? -19.859 6.806 15.837 1.00 93.75 109 TYR A O 1
ATOM 809 N N . LEU A 1 110 ? -18.742 5.428 17.201 1.00 92.88 110 LEU A N 1
ATOM 810 C CA . LEU A 1 110 ? -17.703 6.409 17.539 1.00 92.88 110 LEU A CA 1
ATOM 811 C C . LEU A 1 110 ? -16.890 6.879 16.322 1.00 92.88 110 LEU A C 1
ATOM 813 O O . LEU A 1 110 ? -16.397 8.005 16.322 1.00 92.88 110 LEU A O 1
ATOM 817 N N . GLU A 1 111 ? -16.751 6.051 15.286 1.00 89.19 111 GLU A N 1
ATOM 818 C CA . GLU A 1 111 ? -16.103 6.431 14.023 1.00 89.19 111 GLU A CA 1
ATOM 819 C C . GLU A 1 111 ? -16.903 7.476 13.235 1.00 89.19 111 GLU A C 1
ATOM 821 O O . GLU A 1 111 ? -16.301 8.267 12.505 1.00 89.19 111 GLU A O 1
ATOM 826 N N . THR A 1 112 ? -18.229 7.537 13.417 1.00 88.81 112 THR A N 1
ATOM 827 C CA . THR A 1 112 ? -19.075 8.581 12.809 1.00 88.81 112 THR A CA 1
ATOM 828 C C . THR A 1 112 ? -18.958 9.933 13.512 1.00 88.81 112 THR A C 1
ATOM 830 O O . THR A 1 112 ? -19.305 10.962 12.931 1.00 88.81 112 THR A O 1
ATOM 833 N N . LEU A 1 113 ? -18.447 9.958 14.748 1.00 87.06 113 LEU A N 1
ATOM 834 C CA . LEU A 1 113 ? -18.304 11.189 15.513 1.00 87.06 113 LEU A CA 1
ATOM 835 C C . LEU A 1 113 ? -17.061 11.988 15.074 1.00 87.06 113 LEU A C 1
ATOM 837 O O . LEU A 1 113 ? -16.020 11.403 14.754 1.00 87.06 113 LEU A O 1
ATOM 841 N N . PRO A 1 114 ? -17.103 13.335 15.152 1.00 80.25 114 PRO A N 1
ATOM 842 C CA . PRO A 1 114 ? -15.947 14.180 14.832 1.00 80.25 114 PRO A CA 1
ATOM 843 C C . PRO A 1 114 ? -14.739 13.963 15.758 1.00 80.25 114 PRO A C 1
ATOM 845 O O . PRO A 1 114 ? -13.605 14.253 15.387 1.00 80.25 114 PRO A O 1
ATOM 848 N N . SER A 1 115 ? -14.968 13.477 16.982 1.00 83.38 115 SER A N 1
ATOM 849 C CA . SER A 1 115 ? -13.917 13.298 17.987 1.00 83.38 115 SER A CA 1
ATOM 850 C C . SER A 1 115 ? -13.104 12.031 17.736 1.00 83.38 115 SER A C 1
ATOM 852 O O . SER A 1 115 ? -13.546 10.912 18.001 1.00 83.38 115 SER A O 1
ATOM 854 N N . GLU A 1 116 ? -11.853 12.206 17.319 1.00 74.75 116 GLU A N 1
ATOM 855 C CA . GLU A 1 116 ? -10.927 11.090 17.103 1.00 74.75 116 GLU A CA 1
ATOM 856 C C . GLU A 1 116 ? -10.540 10.376 18.394 1.00 74.75 116 GLU A C 1
ATOM 858 O O . GLU A 1 116 ? -10.317 9.164 18.421 1.00 74.75 116 GLU A O 1
ATOM 863 N N . LYS A 1 117 ? -10.514 11.135 19.490 1.00 85.88 117 LYS A N 1
ATOM 864 C CA . LYS A 1 117 ? -10.127 10.639 20.807 1.00 85.88 117 LYS A CA 1
ATOM 865 C C . LYS A 1 117 ? -11.059 9.532 21.283 1.00 85.88 117 LYS A C 1
ATOM 867 O O . LYS A 1 117 ? -10.594 8.618 21.949 1.00 85.88 117 LYS A O 1
ATOM 872 N N . SER A 1 118 ? -12.344 9.575 20.931 1.00 88.56 118 SER A N 1
ATOM 873 C CA . SER A 1 118 ? -13.328 8.618 21.443 1.00 88.56 118 SER A CA 1
ATOM 874 C C . SER A 1 118 ? -13.055 7.194 20.952 1.00 88.56 118 SER A C 1
ATOM 876 O O . SER A 1 118 ? -12.896 6.285 21.769 1.00 88.56 118 SER A O 1
ATOM 878 N N . VAL A 1 119 ? -12.908 7.001 19.635 1.00 92.25 119 VAL A N 1
ATOM 879 C CA . VAL A 1 119 ? -12.604 5.676 19.067 1.00 92.25 119 VAL A CA 1
ATOM 880 C C . VAL A 1 119 ? -11.210 5.192 19.479 1.00 92.25 119 VAL A C 1
ATOM 882 O O . VAL A 1 119 ? -11.047 4.032 19.855 1.00 92.25 119 VAL A O 1
ATOM 885 N N . VAL A 1 120 ? -10.210 6.082 19.502 1.00 93.25 120 VAL A N 1
ATOM 886 C CA . VAL A 1 120 ? -8.848 5.733 19.932 1.00 93.25 120 VAL A CA 1
ATOM 887 C C . VAL A 1 120 ? -8.834 5.300 21.399 1.00 93.25 120 VAL A C 1
ATOM 889 O O . VAL A 1 120 ? -8.239 4.274 21.720 1.00 93.25 120 VAL A O 1
ATOM 892 N N . ASN A 1 121 ? -9.536 6.010 22.287 1.00 93.00 121 ASN A N 1
ATOM 893 C CA . ASN A 1 121 ? -9.631 5.661 23.706 1.00 93.00 121 ASN A CA 1
ATOM 894 C C . ASN A 1 121 ? -10.296 4.296 23.921 1.00 93.00 121 ASN A C 1
ATOM 896 O O . ASN A 1 121 ? -9.797 3.498 24.719 1.00 93.00 121 ASN A O 1
ATOM 900 N N . LEU A 1 122 ? -11.374 3.994 23.184 1.00 95.12 122 LEU A N 1
ATOM 901 C CA . LEU A 1 122 ? -12.015 2.677 23.213 1.00 95.12 122 LEU A CA 1
ATOM 902 C C . LEU A 1 122 ? -11.033 1.571 22.795 1.00 95.12 122 LEU A C 1
ATOM 904 O O . LEU A 1 122 ? -10.896 0.558 23.484 1.00 95.12 122 LEU A O 1
ATOM 908 N N . LEU A 1 123 ? -10.322 1.766 21.681 1.00 95.50 123 LEU A N 1
ATOM 909 C CA . LEU A 1 123 ? -9.379 0.782 21.143 1.00 95.50 123 LEU A CA 1
ATOM 910 C C . LEU A 1 123 ? -8.158 0.589 22.051 1.00 95.50 123 LEU A C 1
ATOM 912 O O . LEU A 1 123 ? -7.720 -0.545 22.249 1.00 95.50 123 LEU A O 1
ATOM 916 N N . LEU A 1 124 ? -7.650 1.663 22.658 1.00 94.62 124 LEU A N 1
ATOM 917 C CA . LEU A 1 124 ? -6.590 1.603 23.666 1.00 94.62 124 LEU A CA 1
ATOM 918 C C . LEU A 1 124 ? -7.037 0.823 24.901 1.00 94.62 124 LEU A C 1
ATOM 920 O O . LEU A 1 124 ? -6.300 -0.041 25.377 1.00 94.62 124 LEU A O 1
ATOM 924 N N . ARG A 1 125 ? -8.259 1.067 25.390 1.00 94.44 125 ARG A N 1
ATOM 925 C CA . ARG A 1 125 ? -8.832 0.324 26.519 1.00 94.44 125 ARG A CA 1
ATOM 926 C C . ARG A 1 125 ? -8.975 -1.167 26.213 1.00 94.44 125 ARG A C 1
ATOM 928 O O . ARG A 1 125 ? -8.784 -1.991 27.103 1.00 94.44 125 ARG A O 1
ATOM 935 N N . ALA A 1 126 ? -9.266 -1.499 24.957 1.00 95.19 126 ALA A N 1
ATOM 936 C CA . ALA A 1 126 ? -9.349 -2.865 24.455 1.00 95.19 126 ALA A CA 1
ATOM 937 C C . ALA A 1 126 ? -7.982 -3.499 24.124 1.00 95.19 126 ALA A C 1
ATOM 939 O O . ALA A 1 126 ? -7.955 -4.618 23.617 1.00 95.19 126 ALA A O 1
ATOM 940 N N . HIS A 1 127 ? -6.861 -2.797 24.342 1.00 94.62 127 HIS A N 1
ATOM 941 C CA . HIS A 1 127 ? -5.517 -3.214 23.914 1.00 94.62 127 HIS A CA 1
ATOM 942 C C . HIS A 1 127 ? -5.406 -3.525 22.404 1.00 94.62 127 HIS A C 1
ATOM 944 O O . HIS A 1 127 ? -4.539 -4.281 21.968 1.00 94.62 127 HIS A O 1
ATOM 950 N N . ARG A 1 128 ? -6.260 -2.912 21.571 1.00 95.31 128 ARG A N 1
ATOM 951 C CA . ARG A 1 128 ? -6.265 -3.056 20.106 1.00 95.31 128 ARG A CA 1
ATOM 952 C C . ARG A 1 128 ? -5.404 -1.972 19.450 1.00 95.31 128 ARG A C 1
ATOM 954 O O . ARG A 1 128 ? -5.899 -1.137 18.695 1.00 95.31 128 ARG A O 1
ATOM 961 N N . PHE A 1 129 ? -4.102 -1.989 19.742 1.00 96.50 129 PHE A N 1
ATOM 962 C CA . PHE A 1 129 ? -3.147 -0.957 19.306 1.00 96.50 129 PHE A CA 1
ATOM 963 C C . PHE A 1 129 ? -3.036 -0.820 17.786 1.00 96.50 129 PHE A C 1
ATOM 965 O O . PHE A 1 129 ? -2.971 0.298 17.280 1.00 96.50 129 PHE A O 1
ATOM 972 N N . GLN A 1 130 ? -3.077 -1.940 17.053 1.00 96.38 130 GLN A N 1
ATOM 973 C CA . GLN A 1 130 ? -3.074 -1.916 15.589 1.00 96.38 130 GLN A CA 1
ATOM 974 C C . GLN A 1 130 ? -4.278 -1.133 15.058 1.00 96.38 130 GLN A C 1
ATOM 976 O O . GLN A 1 130 ? -4.102 -0.192 14.298 1.00 96.38 130 GLN A O 1
ATOM 981 N N . ALA A 1 131 ? -5.489 -1.473 15.506 1.00 95.00 131 ALA A N 1
ATOM 982 C CA . ALA A 1 131 ? -6.706 -0.798 15.064 1.00 95.00 131 ALA A CA 1
ATOM 983 C C . ALA A 1 131 ? -6.708 0.693 15.443 1.00 95.00 131 ALA A C 1
ATOM 985 O O . ALA A 1 131 ? -7.141 1.520 14.645 1.00 95.00 131 ALA A O 1
ATOM 986 N N . ALA A 1 132 ? -6.192 1.047 16.628 1.00 95.31 132 ALA A N 1
ATOM 987 C CA . ALA A 1 132 ? -6.067 2.444 17.045 1.00 95.31 132 ALA A CA 1
ATOM 988 C C . ALA A 1 132 ? -5.141 3.230 16.103 1.00 95.31 132 ALA A C 1
ATOM 990 O O . ALA A 1 132 ? -5.510 4.302 15.623 1.00 95.31 132 ALA A O 1
ATOM 991 N N . GLY A 1 133 ? -3.963 2.673 15.799 1.00 96.19 133 GLY A N 1
ATOM 992 C CA . GLY A 1 133 ? -3.028 3.270 14.849 1.00 96.19 133 GLY A CA 1
ATOM 993 C C . GLY A 1 133 ? -3.597 3.346 13.430 1.00 96.19 133 GLY A C 1
ATOM 994 O O . GLY A 1 133 ? -3.422 4.364 12.768 1.00 96.19 133 GLY A O 1
ATOM 995 N N . SER A 1 134 ? -4.329 2.323 12.973 1.00 95.12 134 SER A N 1
ATOM 996 C CA . SER A 1 134 ? -4.939 2.306 11.634 1.00 95.12 134 SER A CA 1
ATOM 997 C C . SER A 1 134 ? -6.044 3.347 11.498 1.00 95.12 134 SER A C 1
ATOM 999 O O . SER A 1 134 ? -6.033 4.101 10.533 1.00 95.12 134 SER A O 1
ATOM 1001 N N . SER A 1 135 ? -6.915 3.484 12.502 1.00 92.94 135 SER A N 1
ATOM 1002 C CA . SER A 1 135 ? -7.944 4.532 12.528 1.00 92.94 135 SER A CA 1
ATOM 1003 C C . SER A 1 135 ? -7.332 5.938 12.444 1.00 92.94 135 SER A C 1
ATOM 1005 O O . SER A 1 135 ? -7.803 6.788 11.686 1.00 92.94 135 SER A O 1
ATOM 1007 N N . MET A 1 136 ? -6.232 6.175 13.170 1.00 94.12 136 MET A N 1
ATOM 1008 C CA . MET A 1 136 ? -5.504 7.445 13.121 1.00 94.12 136 MET A CA 1
ATOM 1009 C C . MET A 1 136 ? -4.821 7.669 11.759 1.00 94.12 136 MET A C 1
ATOM 1011 O O . MET A 1 136 ? -4.915 8.754 11.186 1.00 94.12 136 MET A O 1
ATOM 1015 N N . ALA A 1 137 ? -4.174 6.641 11.204 1.00 95.12 137 ALA A N 1
ATOM 1016 C CA . ALA A 1 137 ? -3.503 6.717 9.908 1.00 95.12 137 ALA A CA 1
ATOM 1017 C C . ALA A 1 137 ? -4.490 6.959 8.751 1.00 95.12 137 ALA A C 1
ATOM 1019 O O . ALA A 1 137 ? -4.240 7.810 7.903 1.00 95.12 137 ALA A O 1
ATOM 1020 N N . GLU A 1 138 ? -5.633 6.272 8.730 1.00 92.81 138 GLU A N 1
ATOM 1021 C CA . GLU A 1 138 ? -6.678 6.462 7.717 1.00 92.81 138 GLU A CA 1
ATOM 1022 C C . GLU A 1 138 ? -7.225 7.889 7.708 1.00 92.81 138 GLU A C 1
ATOM 1024 O O . GLU A 1 138 ? -7.484 8.452 6.642 1.00 92.81 138 GLU A O 1
ATOM 1029 N N . ARG A 1 139 ? -7.380 8.503 8.884 1.00 89.88 139 ARG A N 1
ATOM 1030 C CA . ARG A 1 139 ? -7.773 9.910 8.979 1.00 89.88 139 ARG A CA 1
ATOM 1031 C C . ARG A 1 139 ? -6.663 10.847 8.511 1.00 89.88 139 ARG A C 1
ATOM 1033 O O . ARG A 1 139 ? -6.949 11.772 7.756 1.00 89.88 139 ARG A O 1
ATOM 1040 N N . ALA A 1 140 ? -5.406 10.564 8.855 1.00 93.25 140 ALA A N 1
ATOM 1041 C CA . ALA A 1 140 ? -4.264 11.334 8.365 1.00 93.25 140 ALA A CA 1
ATOM 1042 C C . ALA A 1 140 ? -4.188 11.361 6.825 1.00 93.25 140 ALA A C 1
ATOM 1044 O O . ALA A 1 140 ? -3.805 12.367 6.232 1.00 93.25 140 ALA A O 1
ATOM 1045 N N . LEU A 1 141 ? -4.593 10.277 6.154 1.00 91.25 141 LEU A N 1
ATOM 1046 C CA . LEU A 1 141 ? -4.647 10.208 4.688 1.00 91.25 141 LEU A CA 1
ATOM 1047 C C . LEU A 1 141 ? -5.761 11.066 4.068 1.00 91.25 141 LEU A C 1
ATOM 1049 O O . LEU A 1 141 ? -5.672 11.402 2.890 1.00 91.25 141 LEU A O 1
ATOM 1053 N N . LYS A 1 142 ? -6.792 11.433 4.837 1.00 91.19 142 LYS A N 1
ATOM 1054 C CA . LYS A 1 142 ? -7.877 12.327 4.393 1.00 91.19 142 LYS A CA 1
ATOM 1055 C C . LYS A 1 142 ? -7.548 13.805 4.606 1.00 91.19 142 LYS A C 1
ATOM 1057 O O . LYS A 1 142 ? -8.290 14.659 4.127 1.00 91.19 142 LYS A O 1
ATOM 1062 N N . GLN A 1 143 ? -6.473 14.106 5.332 1.00 91.75 143 GLN A N 1
ATOM 1063 C CA . GLN A 1 143 ? -6.106 15.474 5.656 1.00 91.75 143 GLN A CA 1
ATOM 1064 C C . GLN A 1 143 ? -5.440 16.171 4.462 1.00 91.75 143 GLN A C 1
ATOM 1066 O O . GLN A 1 143 ? -4.557 15.609 3.814 1.00 91.75 143 GLN A O 1
ATOM 1071 N N . THR A 1 144 ? -5.850 17.410 4.186 1.00 91.00 144 THR A N 1
ATOM 1072 C CA . THR A 1 144 ? -5.300 18.225 3.088 1.00 91.00 144 THR A CA 1
ATOM 1073 C C . THR A 1 144 ? -4.052 18.994 3.501 1.00 91.00 144 THR A C 1
ATOM 1075 O O . THR A 1 144 ? -3.171 19.229 2.679 1.00 91.00 144 THR A O 1
ATOM 1078 N N . ASP A 1 145 ? -3.974 19.400 4.769 1.00 92.38 145 ASP A N 1
ATOM 1079 C CA . ASP A 1 145 ? -2.799 20.075 5.310 1.00 92.38 145 ASP A CA 1
ATOM 1080 C C . ASP A 1 145 ? -1.698 19.067 5.675 1.00 92.38 145 ASP A C 1
ATOM 1082 O O . ASP A 1 145 ? -1.885 18.187 6.518 1.00 92.38 145 ASP A O 1
ATOM 1086 N N . GLN A 1 146 ? -0.521 19.209 5.058 1.00 89.75 146 GLN A N 1
ATOM 1087 C CA . GLN A 1 146 ? 0.595 18.280 5.263 1.00 89.75 146 GLN A CA 1
ATOM 1088 C C . GLN A 1 146 ? 1.104 18.307 6.715 1.00 89.75 146 GLN A C 1
ATOM 1090 O O . GLN A 1 146 ? 1.570 17.285 7.226 1.00 89.75 146 GLN A O 1
ATOM 1095 N N . THR A 1 147 ? 1.014 19.452 7.399 1.00 92.75 147 THR A N 1
ATOM 1096 C CA . THR A 1 147 ? 1.476 19.586 8.787 1.00 92.75 147 THR A CA 1
ATOM 1097 C C . THR A 1 147 ? 0.586 18.786 9.731 1.00 92.75 147 THR A C 1
ATOM 1099 O O . THR A 1 147 ? 1.089 17.979 10.515 1.00 92.75 147 THR A O 1
ATOM 1102 N N . GLU A 1 148 ? -0.731 18.948 9.624 1.00 93.88 148 GLU A N 1
ATOM 1103 C CA . GLU A 1 148 ? -1.705 18.154 10.368 1.00 93.88 148 GLU A CA 1
ATOM 1104 C C . GLU A 1 148 ? -1.626 16.668 9.999 1.00 93.88 148 GLU A C 1
ATOM 1106 O O . GLU A 1 148 ? -1.586 15.822 10.893 1.00 93.88 148 GLU A O 1
ATOM 1111 N N . GLN A 1 149 ? -1.477 16.329 8.713 1.00 95.12 149 GLN A N 1
ATOM 1112 C CA . GLN A 1 149 ? -1.261 14.945 8.283 1.00 95.12 149 GLN A CA 1
ATOM 1113 C C . GLN A 1 149 ? -0.052 14.315 8.994 1.00 95.12 149 GLN A C 1
ATOM 1115 O O . GLN A 1 149 ? -0.147 13.207 9.522 1.00 95.12 149 GLN A O 1
ATOM 1120 N N . MET A 1 150 ? 1.086 15.013 9.053 1.00 95.25 150 MET A N 1
ATOM 1121 C CA . MET A 1 150 ? 2.283 14.510 9.736 1.00 95.25 150 MET A CA 1
ATOM 1122 C C . MET A 1 150 ? 2.095 14.380 11.252 1.00 95.25 150 MET A C 1
ATOM 1124 O O . MET A 1 150 ? 2.625 13.435 11.843 1.00 95.25 150 MET A O 1
ATOM 1128 N N . LYS A 1 151 ? 1.344 15.284 11.898 1.00 95.81 151 LYS A N 1
ATOM 1129 C CA . LYS A 1 151 ? 1.008 15.170 13.330 1.00 95.81 151 LYS A CA 1
ATOM 1130 C C . LYS A 1 151 ? 0.182 13.916 13.606 1.00 95.81 151 LYS A C 1
ATOM 1132 O O . LYS A 1 151 ? 0.513 13.158 14.516 1.00 95.81 151 LYS A O 1
ATOM 1137 N N . MET A 1 152 ? -0.835 13.658 12.789 1.00 95.44 152 MET A N 1
ATOM 1138 C CA . MET A 1 152 ? -1.686 12.474 12.922 1.00 95.44 152 MET A CA 1
ATOM 1139 C C . MET A 1 152 ? -0.919 11.180 12.633 1.00 95.44 152 MET A C 1
ATOM 1141 O O . MET A 1 152 ? -1.031 10.222 13.393 1.00 95.44 152 MET A O 1
ATOM 1145 N N . LEU A 1 153 ? -0.068 11.147 11.600 1.00 97.25 153 LEU A N 1
ATOM 1146 C CA . LEU A 1 153 ? 0.813 9.998 11.350 1.00 97.25 153 LEU A CA 1
ATOM 1147 C C . LEU A 1 153 ? 1.788 9.763 12.514 1.00 97.25 153 LEU A C 1
ATOM 1149 O O . LEU A 1 153 ? 2.057 8.618 12.870 1.00 97.25 153 LEU A O 1
ATOM 1153 N N . SER A 1 154 ? 2.290 10.830 13.142 1.00 97.75 154 SER A N 1
ATOM 1154 C CA . SER A 1 154 ? 3.156 10.713 14.324 1.00 97.75 154 SER A CA 1
ATOM 1155 C C . SER A 1 154 ? 2.407 10.088 15.503 1.00 97.75 154 SER A C 1
ATOM 1157 O O . SER A 1 154 ? 2.947 9.219 16.189 1.00 97.75 154 SER A O 1
ATOM 1159 N N . GLU A 1 155 ? 1.143 10.466 15.703 1.00 96.62 155 GLU A N 1
ATOM 1160 C CA . GLU A 1 155 ? 0.281 9.837 16.703 1.00 96.62 155 GLU A CA 1
ATOM 1161 C C . GLU A 1 155 ? -0.034 8.375 16.350 1.00 96.62 155 GLU A C 1
ATOM 1163 O O . GLU A 1 155 ? 0.051 7.506 17.217 1.00 96.62 155 GLU A O 1
ATOM 1168 N N . ALA A 1 156 ? -0.295 8.056 15.079 1.00 97.62 156 ALA A N 1
ATOM 1169 C CA . ALA A 1 156 ? -0.466 6.676 14.621 1.00 97.62 156 ALA A CA 1
ATOM 1170 C C . ALA A 1 156 ? 0.784 5.823 14.909 1.00 97.62 156 ALA A C 1
ATOM 1172 O O . ALA A 1 156 ? 0.668 4.729 15.462 1.00 97.62 156 ALA A O 1
ATOM 1173 N N . SER A 1 157 ? 1.984 6.340 14.618 1.00 98.19 157 SER A N 1
ATOM 1174 C CA . SER A 1 157 ? 3.259 5.686 14.948 1.00 98.19 157 SER A CA 1
ATOM 1175 C C . SER A 1 157 ? 3.406 5.451 16.454 1.00 98.19 157 SER A C 1
ATOM 1177 O O . SER A 1 157 ? 3.763 4.348 16.881 1.00 98.19 157 SER A O 1
ATOM 1179 N N . ARG A 1 158 ? 3.056 6.44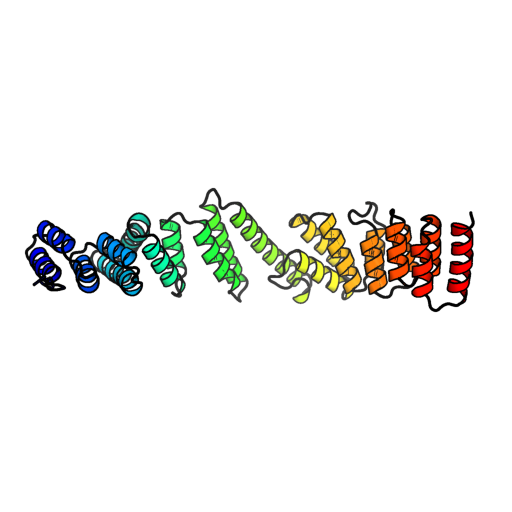4 17.284 1.00 97.81 158 ARG A N 1
ATOM 1180 C CA . ARG A 1 158 ? 3.053 6.302 18.746 1.00 97.81 158 ARG A CA 1
ATOM 1181 C C . ARG A 1 158 ? 2.114 5.182 19.198 1.00 97.81 158 ARG A C 1
ATOM 1183 O O . ARG A 1 158 ? 2.516 4.366 20.024 1.00 97.81 158 ARG A O 1
ATOM 1190 N N . LEU A 1 159 ? 0.899 5.117 18.647 1.00 97.25 159 LEU A N 1
ATOM 1191 C CA . LEU A 1 159 ? -0.088 4.076 18.953 1.00 97.25 159 LEU A CA 1
ATOM 1192 C C . LEU A 1 159 ? 0.416 2.683 18.555 1.00 97.25 159 LEU A C 1
ATOM 1194 O O . LEU A 1 159 ? 0.337 1.757 19.363 1.00 97.25 159 LEU A O 1
ATOM 1198 N N . TYR A 1 160 ? 1.009 2.536 17.367 1.00 98.06 160 TYR A N 1
ATOM 1199 C CA . TYR A 1 160 ? 1.670 1.293 16.964 1.00 98.06 160 TYR A CA 1
ATOM 1200 C C . TYR A 1 160 ? 2.864 0.945 17.865 1.00 98.06 160 TYR A C 1
ATOM 1202 O O . TYR A 1 160 ? 3.152 -0.229 18.068 1.00 98.06 160 TYR A O 1
ATOM 1210 N N . GLY A 1 161 ? 3.545 1.927 18.454 1.00 97.19 161 GLY A N 1
ATOM 1211 C CA . GLY A 1 161 ? 4.628 1.697 19.413 1.00 97.19 161 GLY A CA 1
ATOM 1212 C C . GLY A 1 161 ? 4.185 1.098 20.754 1.00 97.19 161 GLY A C 1
ATOM 1213 O O . GLY A 1 161 ? 5.025 0.585 21.487 1.00 97.19 161 GLY A O 1
ATOM 1214 N N . LEU A 1 162 ? 2.888 1.138 21.083 1.00 96.56 162 LEU A N 1
ATOM 1215 C CA . LEU A 1 162 ? 2.357 0.555 22.322 1.00 96.56 162 LEU A CA 1
ATOM 1216 C C . LEU A 1 162 ? 2.150 -0.966 22.232 1.00 96.56 162 LEU A C 1
ATOM 1218 O O . LEU A 1 162 ? 2.114 -1.643 23.260 1.00 96.56 162 LEU A O 1
ATOM 1222 N N . GLY A 1 163 ? 1.990 -1.506 21.021 1.00 94.25 163 GLY A N 1
ATOM 1223 C CA . GLY A 1 163 ? 1.792 -2.935 20.786 1.00 94.25 163 GLY A CA 1
ATOM 1224 C C . GLY A 1 163 ? 3.101 -3.667 20.492 1.00 94.25 163 GLY A C 1
ATOM 1225 O O . GLY A 1 163 ? 3.992 -3.140 19.830 1.00 94.25 163 GLY A O 1
ATOM 1226 N N . LYS A 1 164 ? 3.212 -4.916 20.958 1.00 92.88 164 LYS A N 1
ATOM 1227 C CA . LYS A 1 164 ? 4.394 -5.760 20.700 1.00 92.88 164 LYS A CA 1
ATOM 1228 C C . LYS A 1 164 ? 4.462 -6.245 19.246 1.00 92.88 164 LYS A C 1
ATOM 1230 O O . LYS A 1 164 ? 5.548 -6.322 18.684 1.00 92.88 164 LYS A O 1
ATOM 1235 N N . ASP A 1 165 ? 3.305 -6.480 18.627 1.00 93.94 165 ASP A N 1
ATOM 1236 C CA . ASP A 1 165 ? 3.187 -7.066 17.282 1.00 93.94 165 ASP A CA 1
ATOM 1237 C C . ASP A 1 165 ? 2.916 -6.021 16.181 1.00 93.94 165 ASP A C 1
ATOM 1239 O O . ASP A 1 165 ? 2.652 -6.345 15.026 1.00 93.94 165 ASP A O 1
ATOM 1243 N N . THR A 1 166 ? 2.992 -4.733 16.519 1.00 96.88 166 THR A N 1
ATOM 1244 C CA . THR A 1 166 ? 2.703 -3.608 15.613 1.00 96.88 166 THR A CA 1
ATOM 1245 C C . THR A 1 166 ? 3.957 -2.926 15.065 1.00 96.88 166 THR A C 1
ATOM 1247 O O . THR A 1 166 ? 3.857 -1.883 14.419 1.00 96.88 166 THR A O 1
ATOM 1250 N N . GLY A 1 167 ? 5.136 -3.535 15.247 1.00 97.31 167 GLY A N 1
ATOM 1251 C CA . GLY A 1 167 ? 6.421 -2.993 14.790 1.00 97.31 167 GLY A CA 1
ATOM 1252 C C . GLY A 1 167 ? 6.459 -2.689 13.289 1.00 97.31 167 GLY A C 1
ATOM 1253 O O . GLY A 1 167 ? 6.897 -1.612 12.901 1.00 97.31 167 GLY A O 1
ATOM 1254 N N . PHE A 1 168 ? 5.908 -3.577 12.454 1.00 97.44 168 PHE A N 1
ATOM 1255 C CA . PHE A 1 168 ? 5.805 -3.348 11.008 1.00 97.44 168 PHE A CA 1
ATOM 1256 C C . PHE A 1 168 ? 5.011 -2.074 10.675 1.00 97.44 168 PHE A C 1
ATOM 1258 O O . PHE A 1 168 ? 5.494 -1.214 9.944 1.00 97.44 168 PHE A O 1
ATOM 1265 N N . HIS A 1 169 ? 3.823 -1.917 11.267 1.00 97.81 169 HIS A N 1
ATOM 1266 C CA . HIS A 1 169 ? 2.965 -0.751 11.049 1.00 97.81 169 HIS A CA 1
ATOM 1267 C C . HIS A 1 169 ? 3.645 0.544 11.501 1.00 97.81 169 HIS A C 1
ATOM 1269 O O . HIS A 1 169 ? 3.578 1.557 10.802 1.00 97.81 169 HIS A O 1
ATOM 1275 N N . LYS A 1 170 ? 4.343 0.494 12.644 1.00 98.19 170 LYS A N 1
ATOM 1276 C CA . LYS A 1 170 ? 5.146 1.611 13.139 1.00 98.19 170 LYS A CA 1
ATOM 1277 C C . LYS A 1 170 ? 6.219 2.003 12.122 1.00 98.19 170 LYS A C 1
ATOM 1279 O O . LYS A 1 170 ? 6.255 3.158 11.713 1.00 98.19 170 LYS A O 1
ATOM 1284 N N . THR A 1 171 ? 7.038 1.047 11.676 1.00 97.75 171 THR A N 1
ATOM 1285 C CA . THR A 1 171 ? 8.112 1.293 10.703 1.00 97.75 171 THR A CA 1
ATOM 1286 C C . THR A 1 171 ? 7.575 1.876 9.401 1.00 97.75 171 THR A C 1
ATOM 1288 O O . THR A 1 171 ? 8.091 2.891 8.949 1.00 97.75 171 THR A O 1
ATOM 1291 N N . CYS A 1 172 ? 6.502 1.317 8.833 1.00 96.81 172 CYS A N 1
ATOM 1292 C CA . CYS A 1 172 ? 5.899 1.866 7.616 1.00 96.81 172 CYS A CA 1
ATOM 1293 C C . CYS A 1 172 ? 5.382 3.300 7.810 1.00 96.81 172 CYS A C 1
ATOM 1295 O O . CYS A 1 172 ? 5.510 4.130 6.912 1.00 96.81 172 CYS A O 1
ATOM 1297 N N . THR A 1 173 ? 4.813 3.603 8.978 1.00 97.88 173 THR A N 1
ATOM 1298 C CA . THR A 1 173 ? 4.319 4.950 9.297 1.00 97.88 173 THR A CA 1
ATOM 1299 C C . THR A 1 173 ? 5.473 5.941 9.453 1.00 97.88 173 THR A C 1
ATOM 1301 O O . THR A 1 173 ? 5.407 7.046 8.918 1.00 97.88 173 THR A O 1
ATOM 1304 N N . ASP A 1 174 ? 6.551 5.541 10.128 1.00 97.88 174 ASP A N 1
ATOM 1305 C CA . ASP A 1 174 ? 7.757 6.358 10.281 1.00 97.88 174 ASP A CA 1
ATOM 1306 C C . ASP A 1 174 ? 8.426 6.631 8.927 1.00 97.88 174 ASP A C 1
ATOM 1308 O O . ASP A 1 174 ? 8.733 7.781 8.616 1.00 97.88 174 ASP A O 1
ATOM 1312 N N . GLU A 1 175 ? 8.584 5.605 8.085 1.00 97.69 175 GLU A N 1
ATOM 1313 C CA . 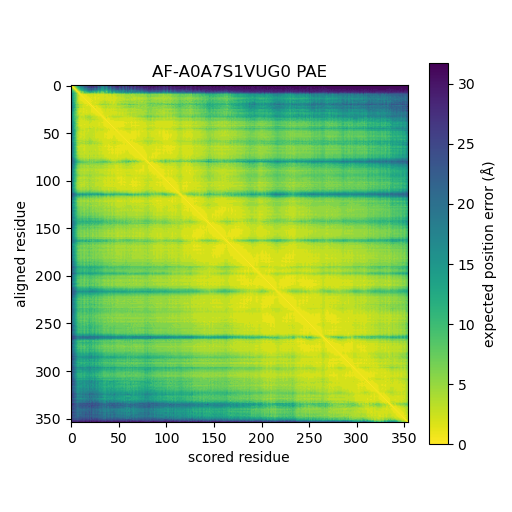GLU A 1 175 ? 9.128 5.751 6.730 1.00 97.69 175 GLU A CA 1
ATOM 1314 C C . GLU A 1 175 ? 8.259 6.681 5.869 1.00 97.69 175 GLU A C 1
ATOM 1316 O O . GLU A 1 175 ? 8.790 7.506 5.123 1.00 97.69 175 GLU A O 1
ATOM 1321 N N . GLN A 1 176 ? 6.930 6.627 6.005 1.00 96.69 176 GLN A N 1
ATOM 1322 C CA . GLN A 1 176 ? 6.035 7.557 5.314 1.00 96.69 176 GLN A CA 1
ATOM 1323 C C . GLN A 1 176 ? 6.236 9.008 5.780 1.00 96.69 176 GLN A C 1
ATOM 1325 O O . GLN A 1 176 ? 6.273 9.921 4.953 1.00 96.69 176 GLN A O 1
ATOM 1330 N N . ILE A 1 177 ? 6.398 9.241 7.087 1.00 97.25 177 ILE A N 1
ATOM 1331 C CA . ILE A 1 177 ? 6.701 10.574 7.634 1.00 97.25 177 ILE A CA 1
ATOM 1332 C C . ILE A 1 177 ? 8.054 11.070 7.109 1.00 97.25 177 ILE A C 1
ATOM 1334 O O . ILE A 1 177 ? 8.184 12.237 6.733 1.00 97.25 177 ILE A O 1
ATOM 1338 N N . GLU A 1 178 ? 9.068 10.205 7.064 1.00 97.75 178 GLU A N 1
ATOM 1339 C CA . GLU A 1 178 ? 10.377 10.551 6.511 1.00 97.75 178 GLU A CA 1
ATOM 1340 C C . GLU A 1 178 ? 10.312 10.892 5.021 1.00 97.75 178 GLU A C 1
ATOM 1342 O O . GLU A 1 178 ? 10.952 11.854 4.595 1.00 97.75 178 GLU A O 1
ATOM 1347 N N . LEU A 1 179 ? 9.520 10.156 4.237 1.00 97.88 179 LEU A N 1
ATOM 1348 C CA . LEU A 1 179 ? 9.341 10.424 2.812 1.00 97.88 179 LEU A CA 1
ATOM 1349 C C . LEU A 1 179 ? 8.683 11.785 2.578 1.00 97.88 179 LEU A C 1
ATOM 1351 O O . LEU A 1 179 ? 9.143 12.545 1.729 1.00 97.88 179 LEU A O 1
ATOM 1355 N N . LEU A 1 180 ? 7.650 12.122 3.354 1.00 96.69 180 LEU A N 1
ATOM 1356 C CA . LEU A 1 180 ? 6.989 13.428 3.283 1.00 96.69 180 LEU A CA 1
ATOM 1357 C C . LEU A 1 180 ? 7.962 14.580 3.578 1.00 96.69 180 LEU A C 1
ATOM 1359 O O . LEU A 1 180 ? 7.918 15.607 2.895 1.00 96.69 180 LEU A O 1
ATOM 1363 N N . LYS A 1 181 ? 8.864 14.399 4.553 1.00 96.88 181 LYS A N 1
ATOM 1364 C CA . LYS A 1 181 ? 9.923 15.370 4.873 1.00 96.88 181 LYS A CA 1
ATOM 1365 C C . LYS A 1 181 ? 10.941 15.493 3.743 1.00 96.88 181 LYS A C 1
ATOM 1367 O O . LYS A 1 181 ? 11.284 16.605 3.358 1.00 96.88 181 LYS A O 1
ATOM 1372 N N . ASP A 1 182 ? 11.402 14.377 3.184 1.00 97.75 182 ASP A N 1
ATOM 1373 C CA . ASP A 1 182 ? 12.357 14.399 2.071 1.00 97.75 182 ASP A CA 1
ATOM 1374 C C . ASP A 1 182 ? 11.763 15.052 0.817 1.00 97.75 182 ASP A C 1
ATOM 1376 O O . ASP A 1 182 ? 12.445 15.811 0.129 1.00 97.75 182 ASP A O 1
ATOM 1380 N N . GLN A 1 183 ? 10.485 14.787 0.529 1.00 97.50 183 GLN A N 1
ATOM 1381 C CA . GLN A 1 183 ? 9.756 15.443 -0.554 1.00 97.50 183 GLN A CA 1
ATOM 1382 C C . GLN A 1 183 ? 9.715 16.959 -0.343 1.00 97.50 183 GLN A C 1
ATOM 1384 O O . GLN A 1 183 ? 9.984 17.707 -1.279 1.00 97.50 183 GLN A O 1
ATOM 1389 N N . ASP A 1 184 ? 9.442 17.419 0.880 1.00 96.38 184 ASP A N 1
ATOM 1390 C CA . ASP A 1 184 ? 9.449 18.848 1.202 1.00 96.38 184 ASP A CA 1
ATOM 1391 C C . ASP A 1 184 ? 10.838 19.483 1.045 1.00 96.38 184 ASP A C 1
ATOM 1393 O O . ASP A 1 184 ? 10.983 20.514 0.388 1.00 96.38 184 ASP A O 1
ATOM 1397 N N . VAL A 1 185 ? 11.885 18.809 1.532 1.00 97.12 185 VAL A N 1
ATOM 1398 C CA . VAL A 1 185 ? 13.280 19.239 1.345 1.00 97.12 185 VAL A CA 1
ATOM 1399 C C . VAL A 1 185 ? 13.620 19.386 -0.138 1.00 97.12 185 VAL A C 1
ATOM 1401 O O . VAL A 1 185 ? 14.238 20.378 -0.523 1.00 97.12 185 VAL A O 1
ATOM 1404 N N . LEU A 1 186 ? 13.213 18.438 -0.987 1.00 97.75 186 LEU A N 1
ATOM 1405 C CA . LEU A 1 186 ? 13.453 18.510 -2.430 1.00 97.75 186 LEU A CA 1
ATOM 1406 C C . LEU A 1 186 ? 12.701 19.678 -3.078 1.00 97.75 186 LEU A C 1
ATOM 1408 O O . LEU A 1 186 ? 13.301 20.416 -3.861 1.00 97.75 186 LEU A O 1
ATOM 1412 N N . ARG A 1 187 ? 11.425 19.889 -2.735 1.00 96.56 187 ARG A N 1
ATOM 1413 C CA . ARG A 1 187 ? 10.644 21.022 -3.260 1.00 96.56 187 ARG A CA 1
ATOM 1414 C C . ARG A 1 187 ? 11.265 22.360 -2.879 1.00 96.56 187 ARG A C 1
ATOM 1416 O O . ARG A 1 187 ? 11.440 23.206 -3.750 1.00 96.56 187 ARG A O 1
ATOM 1423 N N . ASN A 1 188 ? 11.664 22.521 -1.619 1.00 96.81 188 ASN A N 1
ATOM 1424 C CA . ASN A 1 188 ? 12.294 23.747 -1.128 1.00 96.81 188 ASN A CA 1
ATOM 1425 C C . ASN A 1 188 ? 13.672 23.969 -1.762 1.00 96.81 188 ASN A C 1
ATOM 1427 O O . ASN A 1 188 ? 14.001 25.082 -2.162 1.00 96.81 188 ASN A O 1
ATOM 1431 N N . LYS A 1 189 ? 14.466 22.902 -1.910 1.00 96.81 189 LYS A N 1
ATOM 1432 C CA . LYS A 1 189 ? 15.802 22.961 -2.516 1.00 96.81 189 LYS A CA 1
ATOM 1433 C C . LYS A 1 189 ? 15.774 23.441 -3.967 1.00 96.81 189 LYS A C 1
ATOM 1435 O O . LYS A 1 189 ? 16.663 24.189 -4.360 1.00 96.81 189 LYS A O 1
ATOM 1440 N N . TYR A 1 190 ? 14.796 22.990 -4.751 1.00 96.19 190 TYR A N 1
ATOM 1441 C CA . TYR A 1 190 ? 14.690 23.316 -6.176 1.00 96.19 190 TYR A CA 1
ATOM 1442 C C . TYR A 1 190 ? 13.662 24.416 -6.480 1.00 96.19 190 TYR A C 1
ATOM 1444 O O . TYR A 1 190 ? 13.557 24.835 -7.628 1.00 96.19 190 TYR A O 1
ATOM 1452 N N . GLY A 1 191 ? 12.907 24.885 -5.480 1.00 94.38 191 GLY A N 1
ATOM 1453 C CA . GLY A 1 191 ? 11.880 25.922 -5.625 1.00 94.38 191 GLY A CA 1
ATOM 1454 C C . GLY A 1 191 ? 10.703 25.528 -6.524 1.00 94.38 191 GLY A C 1
ATOM 1455 O O . GLY A 1 191 ? 10.046 26.403 -7.081 1.00 94.38 191 GLY A O 1
ATOM 1456 N N . VAL A 1 192 ? 10.464 24.227 -6.721 1.00 94.25 192 VAL A N 1
ATOM 1457 C CA . VAL A 1 192 ? 9.473 23.696 -7.672 1.00 94.25 192 VAL A CA 1
ATOM 1458 C C . VAL A 1 192 ? 8.721 22.537 -7.026 1.00 94.25 192 VAL A C 1
ATOM 1460 O O . VAL A 1 192 ? 9.323 21.530 -6.642 1.00 94.25 192 VAL A O 1
ATOM 1463 N N . HIS A 1 193 ? 7.395 22.659 -6.925 1.00 93.44 193 HIS A N 1
ATOM 1464 C CA . HIS A 1 193 ? 6.560 21.669 -6.241 1.00 93.44 193 HIS A CA 1
ATOM 1465 C C . HIS A 1 193 ? 6.526 20.318 -6.967 1.00 93.44 193 HIS A C 1
ATOM 1467 O O . HIS A 1 193 ? 6.479 19.265 -6.329 1.00 93.44 193 HIS A O 1
ATOM 1473 N N . GLU A 1 194 ? 6.607 20.338 -8.294 1.00 94.62 194 GLU A N 1
ATOM 1474 C CA . GLU A 1 194 ? 6.506 19.164 -9.157 1.00 94.62 194 GLU A CA 1
ATOM 1475 C C . GLU A 1 194 ? 7.744 18.253 -9.081 1.00 94.62 194 GLU A C 1
ATOM 1477 O O . GLU A 1 194 ? 7.664 17.075 -9.431 1.00 94.62 194 GLU A O 1
ATOM 1482 N N . VAL A 1 195 ? 8.882 18.744 -8.565 1.00 96.75 195 VAL A N 1
ATOM 1483 C CA . VAL A 1 195 ? 10.104 17.931 -8.405 1.00 96.75 195 VAL A CA 1
ATOM 1484 C C . VAL A 1 195 ? 9.855 16.740 -7.482 1.00 96.75 195 VAL A C 1
ATOM 1486 O O . VAL A 1 195 ? 10.311 15.634 -7.767 1.00 96.75 195 VAL A O 1
ATOM 1489 N N . ALA A 1 196 ? 9.103 16.953 -6.403 1.00 96.69 196 ALA A N 1
ATOM 1490 C CA . ALA A 1 196 ? 8.736 15.920 -5.442 1.00 96.69 196 ALA A CA 1
ATOM 1491 C C . ALA A 1 196 ? 7.321 16.186 -4.891 1.00 96.69 196 ALA A C 1
ATOM 1493 O O . ALA A 1 196 ? 7.168 16.702 -3.775 1.00 96.69 196 ALA A O 1
ATOM 1494 N N . PRO A 1 197 ? 6.271 15.854 -5.670 1.00 93.94 197 PRO A N 1
ATOM 1495 C CA . PRO A 1 197 ? 4.893 16.084 -5.261 1.00 93.94 197 PRO A CA 1
ATOM 1496 C C . PRO A 1 197 ? 4.588 15.324 -3.968 1.00 93.94 197 PRO A C 1
ATOM 1498 O O . PRO A 1 197 ? 5.010 14.175 -3.804 1.00 93.94 197 PRO A O 1
ATOM 1501 N N . ALA A 1 198 ? 3.869 15.971 -3.050 1.00 90.44 198 ALA A N 1
ATOM 1502 C CA . ALA A 1 198 ? 3.540 15.383 -1.757 1.00 90.44 198 ALA A CA 1
ATOM 1503 C C . ALA A 1 198 ? 2.685 14.116 -1.916 1.00 90.44 198 ALA A C 1
ATOM 1505 O O . ALA A 1 198 ? 1.853 14.017 -2.820 1.00 90.44 198 ALA A O 1
ATOM 1506 N N . GLY A 1 199 ? 2.899 13.138 -1.035 1.00 89.25 199 GLY A N 1
ATOM 1507 C CA . GLY A 1 199 ? 2.087 11.918 -0.974 1.00 89.25 199 GLY A CA 1
ATOM 1508 C C . GLY A 1 199 ? 2.370 10.899 -2.081 1.00 89.25 199 GLY A C 1
ATOM 1509 O O . GLY A 1 199 ? 1.755 9.836 -2.105 1.00 89.25 199 GLY A O 1
ATOM 1510 N N . LYS A 1 200 ? 3.320 11.175 -2.982 1.00 95.19 200 LYS A N 1
ATOM 1511 C CA . LYS A 1 200 ? 3.807 10.187 -3.949 1.00 95.19 200 LYS A CA 1
ATOM 1512 C C . LYS A 1 200 ? 4.582 9.072 -3.258 1.00 95.19 200 LYS A C 1
ATOM 1514 O O . LYS A 1 200 ? 5.254 9.309 -2.257 1.00 95.19 200 LYS A O 1
ATOM 1519 N N . SER A 1 201 ? 4.512 7.862 -3.809 1.00 97.00 201 SER A N 1
ATOM 1520 C CA . SER A 1 201 ? 5.348 6.752 -3.343 1.00 97.00 201 SER A CA 1
ATOM 1521 C C . SER A 1 201 ? 6.832 7.043 -3.584 1.00 97.00 201 SER A C 1
ATOM 1523 O O . SER A 1 201 ? 7.177 7.816 -4.476 1.00 97.00 201 SER A O 1
ATOM 1525 N N . VAL A 1 202 ? 7.733 6.358 -2.867 1.00 98.00 202 VAL A N 1
ATOM 1526 C CA . VAL A 1 202 ? 9.194 6.509 -3.046 1.00 98.00 202 VAL A CA 1
ATOM 1527 C C . VAL A 1 202 ? 9.601 6.379 -4.521 1.00 98.00 202 VAL A C 1
ATOM 1529 O O . VAL A 1 202 ? 10.403 7.157 -5.035 1.00 98.00 202 VAL A O 1
ATOM 1532 N N . THR A 1 203 ? 9.016 5.405 -5.226 1.00 97.75 203 THR A N 1
ATOM 1533 C CA . THR A 1 203 ? 9.311 5.167 -6.645 1.00 97.75 203 THR A CA 1
ATOM 1534 C C . THR A 1 203 ? 8.800 6.305 -7.523 1.00 97.75 203 THR A C 1
ATOM 1536 O O . THR A 1 203 ? 9.542 6.784 -8.375 1.00 97.75 203 THR A O 1
ATOM 1539 N N . GLU A 1 204 ? 7.571 6.777 -7.311 1.00 98.00 204 GLU A N 1
ATOM 1540 C CA . GLU A 1 204 ? 7.041 7.925 -8.055 1.00 98.00 204 GLU A CA 1
ATOM 1541 C C . GLU A 1 204 ? 7.817 9.214 -7.760 1.00 98.00 204 GLU A C 1
ATOM 1543 O O . GLU A 1 204 ? 8.031 10.002 -8.676 1.00 98.00 204 GLU A O 1
ATOM 1548 N N . THR A 1 205 ? 8.291 9.420 -6.526 1.00 98.31 205 THR A N 1
ATOM 1549 C CA . THR A 1 205 ? 9.170 10.547 -6.181 1.00 98.31 205 THR A CA 1
ATOM 1550 C C . THR A 1 205 ? 10.466 10.490 -6.984 1.00 98.31 205 THR A C 1
ATOM 1552 O O . THR A 1 205 ? 10.830 11.476 -7.615 1.00 98.31 205 THR A O 1
ATOM 1555 N N . ILE A 1 206 ? 11.133 9.332 -7.035 1.00 98.44 206 ILE A N 1
ATOM 1556 C CA . ILE A 1 206 ? 12.352 9.137 -7.838 1.00 98.44 206 ILE A CA 1
ATOM 1557 C C . ILE A 1 206 ? 12.091 9.424 -9.319 1.00 98.44 206 ILE A C 1
ATOM 1559 O O . ILE A 1 206 ? 12.873 10.132 -9.951 1.00 98.44 206 ILE A O 1
ATOM 1563 N N . VAL A 1 207 ? 10.989 8.906 -9.870 1.00 98.44 207 VAL A N 1
ATOM 1564 C CA . VAL A 1 207 ? 10.600 9.154 -11.267 1.00 98.44 207 VAL A CA 1
ATOM 1565 C C . VAL A 1 207 ? 10.378 10.648 -11.511 1.00 98.44 207 VAL A C 1
ATOM 1567 O O . VAL A 1 207 ? 10.913 11.180 -12.481 1.00 98.44 207 VAL A O 1
ATOM 1570 N N . SER A 1 208 ? 9.661 11.340 -10.618 1.00 98.19 208 SER A N 1
ATOM 1571 C CA . SER A 1 208 ? 9.414 12.784 -10.729 1.00 98.19 208 SER A CA 1
ATOM 1572 C C . SER A 1 208 ? 10.722 13.575 -10.743 1.00 98.19 208 SER A C 1
ATOM 1574 O O . SER A 1 208 ? 10.953 14.380 -11.644 1.00 98.19 208 SER A O 1
ATOM 1576 N N . VAL A 1 209 ? 11.638 13.271 -9.819 1.00 98.31 209 VAL A N 1
ATOM 1577 C CA . VAL A 1 209 ? 12.960 13.910 -9.756 1.00 98.31 209 VAL A CA 1
ATOM 1578 C C . VAL A 1 209 ? 13.757 13.666 -11.046 1.00 98.31 209 VAL A C 1
ATOM 1580 O O . VAL A 1 209 ? 14.340 14.605 -11.593 1.00 98.31 209 VAL A O 1
ATOM 1583 N N . ILE A 1 210 ? 13.748 12.439 -11.586 1.00 98.44 210 ILE A N 1
ATOM 1584 C CA . ILE A 1 210 ? 14.417 12.111 -12.858 1.00 98.44 210 ILE A CA 1
ATOM 1585 C C . ILE A 1 210 ? 13.786 12.874 -14.030 1.00 98.44 210 ILE A C 1
ATOM 1587 O O . ILE A 1 210 ? 14.512 13.412 -14.865 1.00 98.44 210 ILE A O 1
ATOM 1591 N N . HIS A 1 211 ? 12.458 12.970 -14.099 1.00 97.94 211 HIS A N 1
ATOM 1592 C CA . HIS A 1 211 ? 11.768 13.725 -15.150 1.00 97.94 211 HIS A CA 1
ATOM 1593 C C . HIS A 1 211 ? 12.102 15.220 -15.079 1.00 97.94 211 HIS A C 1
ATOM 1595 O O . HIS A 1 211 ? 12.328 15.864 -16.105 1.00 97.94 211 HIS A O 1
ATOM 1601 N N . HIS A 1 212 ? 12.207 15.776 -13.872 1.00 97.06 212 HIS A N 1
ATOM 1602 C CA . HIS A 1 212 ? 12.655 17.151 -13.678 1.00 97.06 212 HIS A CA 1
ATOM 1603 C C . HIS A 1 212 ? 14.118 17.359 -14.088 1.00 97.06 212 HIS A C 1
ATOM 1605 O O . HIS A 1 212 ? 14.446 18.408 -14.647 1.00 97.06 212 HIS A O 1
ATOM 1611 N N . ALA A 1 213 ? 14.981 16.353 -13.913 1.00 97.31 213 ALA A N 1
ATOM 1612 C CA . ALA A 1 213 ? 16.368 16.397 -14.380 1.00 97.31 213 ALA A CA 1
ATOM 1613 C C . ALA A 1 213 ? 16.489 16.529 -15.910 1.00 97.31 213 ALA A C 1
ATOM 1615 O O . ALA A 1 213 ? 17.468 17.108 -16.386 1.00 97.31 213 ALA A O 1
ATOM 1616 N N . ALA A 1 214 ? 15.496 16.054 -16.674 1.00 95.69 214 ALA A N 1
ATOM 1617 C CA . ALA A 1 214 ? 15.441 16.237 -18.127 1.00 95.69 214 ALA A CA 1
ATOM 1618 C C . ALA A 1 214 ? 15.168 17.701 -18.518 1.00 95.69 214 ALA A C 1
ATOM 1620 O O . ALA A 1 214 ? 15.737 18.218 -19.481 1.00 95.69 214 ALA A O 1
ATOM 1621 N N . ARG A 1 215 ? 14.302 18.377 -17.750 1.00 94.00 215 ARG A N 1
ATOM 1622 C CA . ARG A 1 215 ? 13.864 19.761 -17.999 1.00 94.00 215 ARG A CA 1
ATOM 1623 C C . ARG A 1 215 ? 14.876 20.788 -17.488 1.00 94.00 215 ARG A C 1
ATOM 1625 O O . ARG A 1 215 ? 15.048 21.838 -18.099 1.00 94.00 215 ARG A O 1
ATOM 1632 N N . ASN A 1 216 ? 15.580 20.477 -16.399 1.00 92.19 216 ASN A N 1
ATOM 1633 C CA . ASN A 1 216 ? 16.576 21.353 -15.785 1.00 92.19 216 ASN A CA 1
ATOM 1634 C C . ASN A 1 216 ? 18.003 20.831 -16.025 1.00 92.19 216 ASN A C 1
ATOM 1636 O O . ASN A 1 216 ? 18.621 20.202 -15.165 1.00 92.19 216 ASN A O 1
ATOM 1640 N N . LYS A 1 217 ? 18.559 21.136 -17.207 1.00 89.69 217 LYS A N 1
ATOM 1641 C CA . LYS A 1 217 ? 19.912 20.692 -17.597 1.00 89.69 217 LYS A CA 1
ATOM 1642 C C . LYS A 1 217 ? 21.020 21.214 -16.674 1.00 89.69 217 LYS A C 1
ATOM 1644 O O . LYS A 1 217 ? 22.035 20.541 -16.528 1.00 89.69 217 LYS A O 1
ATOM 1649 N N . ARG A 1 218 ? 20.835 22.383 -16.043 1.00 92.62 218 ARG A N 1
ATOM 1650 C CA . ARG A 1 218 ? 21.836 22.994 -15.145 1.00 92.62 218 ARG A CA 1
ATOM 1651 C C . ARG A 1 218 ? 22.022 22.180 -13.868 1.00 92.62 218 ARG A C 1
ATOM 1653 O O . ARG A 1 218 ? 23.143 22.028 -13.395 1.00 92.62 218 ARG A O 1
ATOM 1660 N N . GLU A 1 219 ? 20.934 21.632 -13.337 1.00 94.06 219 GLU A N 1
ATOM 1661 C CA . GLU A 1 219 ? 20.936 20.888 -12.074 1.00 94.06 219 GLU A CA 1
ATOM 1662 C C . GLU A 1 219 ? 20.726 19.383 -12.254 1.00 94.06 219 GLU A C 1
ATOM 1664 O O . GLU A 1 219 ? 20.657 18.652 -11.269 1.00 94.06 219 GLU A O 1
ATOM 1669 N N . SER A 1 220 ? 20.689 18.902 -13.500 1.00 95.12 220 SER A N 1
ATOM 1670 C CA . SER A 1 220 ? 20.422 17.504 -13.853 1.00 95.12 220 SER A CA 1
ATOM 1671 C C . SER A 1 220 ? 21.273 16.518 -13.043 1.00 95.12 220 SER A C 1
ATOM 1673 O O . SER A 1 220 ? 20.736 15.622 -12.399 1.00 95.12 220 SER A O 1
ATOM 1675 N N . HIS A 1 221 ? 22.591 16.737 -12.947 1.00 95.25 221 HIS A N 1
ATOM 1676 C CA . HIS A 1 221 ? 23.472 15.888 -12.135 1.00 95.25 221 HIS A CA 1
ATOM 1677 C C . HIS A 1 221 ? 23.068 15.840 -10.647 1.00 95.25 221 HIS A C 1
ATOM 1679 O O . HIS A 1 221 ? 23.098 14.771 -10.032 1.00 95.25 221 HIS A O 1
ATOM 1685 N N . ARG A 1 222 ? 22.673 16.980 -10.064 1.00 97.12 222 ARG A N 1
ATOM 1686 C CA . ARG A 1 222 ? 22.256 17.065 -8.655 1.00 97.12 222 ARG A CA 1
ATOM 1687 C C . ARG A 1 222 ? 20.914 16.370 -8.435 1.00 97.12 222 ARG A C 1
ATOM 1689 O O . ARG A 1 222 ? 20.799 15.612 -7.479 1.00 97.12 222 ARG A O 1
ATOM 1696 N N . LEU A 1 223 ? 19.959 16.558 -9.346 1.00 97.75 223 LEU A N 1
ATOM 1697 C CA . LEU A 1 223 ? 18.656 15.888 -9.315 1.00 97.75 223 LEU A CA 1
ATOM 1698 C C . LEU A 1 223 ? 18.813 14.364 -9.407 1.00 97.75 223 LEU A C 1
ATOM 1700 O O . LEU A 1 223 ? 18.260 13.641 -8.583 1.00 97.75 223 LEU A O 1
ATOM 1704 N N . LEU A 1 224 ? 19.634 13.861 -10.335 1.00 97.69 224 LEU A N 1
ATOM 1705 C CA . LEU A 1 224 ? 19.908 12.422 -10.447 1.00 97.69 224 LEU A CA 1
ATOM 1706 C C . LEU A 1 224 ? 20.615 11.864 -9.199 1.00 97.69 224 LEU A C 1
ATOM 1708 O O . LEU A 1 224 ? 20.282 10.774 -8.738 1.00 97.69 224 LEU A O 1
ATOM 1712 N N . SER A 1 225 ? 21.543 12.629 -8.614 1.00 97.88 225 SER A N 1
ATOM 1713 C CA . SER A 1 225 ? 22.197 12.272 -7.346 1.00 97.88 225 SER A CA 1
ATOM 1714 C C . SER A 1 225 ? 21.205 12.213 -6.182 1.00 97.88 225 SER A C 1
ATOM 1716 O O . SER A 1 225 ? 21.259 11.296 -5.364 1.00 97.88 225 SER A O 1
ATOM 1718 N N . ASP A 1 226 ? 20.267 13.155 -6.104 1.00 98.12 226 ASP A N 1
ATOM 1719 C CA . ASP A 1 226 ? 19.240 13.156 -5.065 1.00 98.12 226 ASP A CA 1
ATOM 1720 C C . ASP A 1 226 ? 18.241 12.004 -5.247 1.00 98.12 226 ASP A C 1
ATOM 1722 O O . ASP A 1 226 ? 17.894 11.350 -4.264 1.00 98.12 226 ASP A O 1
ATOM 1726 N N . ALA A 1 227 ? 17.865 11.665 -6.485 1.00 98.06 227 ALA A N 1
ATOM 1727 C CA . ALA A 1 227 ? 17.072 10.471 -6.780 1.00 98.06 227 ALA A CA 1
ATOM 1728 C C . ALA A 1 227 ? 17.764 9.184 -6.279 1.00 98.06 227 ALA A C 1
ATOM 1730 O O . ALA A 1 227 ? 17.129 8.326 -5.660 1.00 98.06 227 ALA A O 1
ATOM 1731 N N . ASP A 1 228 ? 19.084 9.077 -6.463 1.00 97.69 228 ASP A N 1
ATOM 1732 C CA . ASP A 1 228 ? 19.881 7.967 -5.931 1.00 97.69 228 ASP A CA 1
ATOM 1733 C C . ASP A 1 228 ? 19.947 7.945 -4.400 1.00 97.69 228 ASP A C 1
ATOM 1735 O O . ASP A 1 228 ? 19.916 6.869 -3.795 1.00 97.69 228 ASP A O 1
ATOM 1739 N N . LYS A 1 229 ? 20.011 9.112 -3.749 1.00 98.12 229 LYS A N 1
ATOM 1740 C CA . LYS A 1 229 ? 19.981 9.207 -2.281 1.00 98.12 229 LYS A CA 1
ATOM 1741 C C . LYS A 1 229 ? 18.649 8.736 -1.711 1.00 98.12 229 LYS A C 1
ATOM 1743 O O . LYS A 1 229 ? 18.669 7.964 -0.755 1.00 98.12 229 LYS A O 1
ATOM 1748 N N . ILE A 1 230 ? 17.524 9.130 -2.313 1.00 98.06 230 ILE A N 1
ATOM 1749 C CA . ILE A 1 230 ? 16.193 8.636 -1.925 1.00 98.06 230 ILE A CA 1
ATOM 1750 C C . ILE A 1 230 ? 16.148 7.112 -2.062 1.00 98.06 230 ILE A C 1
ATOM 1752 O O . ILE A 1 230 ? 15.800 6.409 -1.117 1.00 98.06 230 ILE A O 1
ATOM 1756 N N . GLY A 1 231 ? 16.605 6.585 -3.200 1.00 97.56 231 GLY A N 1
ATOM 1757 C CA . GLY A 1 231 ? 16.696 5.146 -3.431 1.00 97.56 231 GLY A CA 1
ATOM 1758 C C . GLY A 1 231 ? 17.470 4.382 -2.359 1.00 97.56 231 GLY A C 1
ATOM 1759 O O . GLY A 1 231 ? 17.014 3.340 -1.888 1.00 97.56 231 GLY A O 1
ATOM 1760 N N . LYS A 1 232 ? 18.631 4.913 -1.960 1.00 97.50 232 LYS A N 1
ATOM 1761 C CA . LYS A 1 232 ? 19.475 4.331 -0.908 1.00 97.50 232 LYS A CA 1
ATOM 1762 C C . LYS A 1 232 ? 18.828 4.429 0.472 1.00 97.50 232 LYS A C 1
ATOM 1764 O O . LYS A 1 232 ? 18.839 3.440 1.199 1.00 97.50 232 LYS A O 1
ATOM 1769 N N . LYS A 1 233 ? 18.258 5.588 0.821 1.00 97.56 233 LYS A N 1
ATOM 1770 C CA . LYS A 1 233 ? 17.619 5.827 2.124 1.00 97.56 233 LYS A CA 1
ATOM 1771 C C . LYS A 1 233 ? 16.468 4.851 2.368 1.00 97.56 233 LYS A C 1
ATOM 1773 O O . LYS A 1 233 ? 16.461 4.169 3.385 1.00 97.56 233 LYS A O 1
ATOM 1778 N N . PHE A 1 234 ? 15.578 4.704 1.389 1.00 97.31 234 PHE A N 1
ATOM 1779 C CA . PHE A 1 234 ? 14.425 3.797 1.454 1.00 97.31 234 PHE A CA 1
ATOM 1780 C C . PHE A 1 234 ? 14.744 2.364 1.006 1.00 97.31 234 PHE A C 1
ATOM 1782 O O . PHE A 1 234 ? 13.839 1.579 0.727 1.00 97.31 234 PHE A O 1
ATOM 1789 N N . ARG A 1 235 ? 16.037 2.016 0.911 1.00 97.00 235 ARG A N 1
ATOM 1790 C CA . ARG A 1 235 ? 16.528 0.653 0.653 1.00 97.00 235 ARG A CA 1
ATOM 1791 C C . ARG A 1 235 ? 15.863 -0.015 -0.555 1.00 97.00 235 ARG A C 1
ATOM 1793 O O . ARG A 1 235 ? 15.547 -1.205 -0.525 1.00 97.00 235 ARG A O 1
ATOM 1800 N N . ILE A 1 236 ? 15.655 0.740 -1.636 1.00 97.12 236 ILE A N 1
ATOM 1801 C CA . ILE A 1 236 ? 15.094 0.178 -2.866 1.00 97.12 236 ILE A CA 1
ATOM 1802 C C . ILE A 1 236 ? 16.056 -0.891 -3.396 1.00 97.12 236 ILE A C 1
ATOM 1804 O O . ILE A 1 236 ? 17.226 -0.579 -3.639 1.00 97.12 236 ILE A O 1
ATOM 1808 N N . PRO A 1 237 ? 15.585 -2.132 -3.636 1.00 96.94 237 PRO A N 1
ATOM 1809 C CA . PRO A 1 237 ? 16.425 -3.176 -4.204 1.00 96.94 237 PRO A CA 1
ATOM 1810 C C . PRO A 1 237 ? 17.048 -2.724 -5.523 1.00 96.94 237 PRO A C 1
ATOM 1812 O O . PRO A 1 237 ? 16.354 -2.164 -6.374 1.00 96.94 237 PRO A O 1
ATOM 1815 N N . GLU A 1 238 ? 18.332 -3.019 -5.729 1.00 95.12 238 GLU A N 1
ATOM 1816 C CA . GLU A 1 238 ? 19.081 -2.544 -6.897 1.00 95.12 238 GLU A CA 1
ATOM 1817 C C . GLU A 1 238 ? 18.363 -2.881 -8.214 1.00 95.12 238 GLU A C 1
ATOM 1819 O O . GLU A 1 238 ? 18.124 -2.005 -9.042 1.00 95.12 238 GLU A O 1
ATOM 1824 N N . LYS A 1 239 ? 17.892 -4.125 -8.362 1.00 96.81 239 LYS A N 1
ATOM 1825 C CA . LYS A 1 239 ? 17.108 -4.567 -9.525 1.00 96.81 239 LYS A CA 1
ATOM 1826 C C . LYS A 1 239 ? 15.889 -3.668 -9.791 1.00 96.81 239 LYS A C 1
ATOM 1828 O O . LYS A 1 239 ? 15.625 -3.315 -10.938 1.00 96.81 239 LYS A O 1
ATOM 1833 N N . ARG A 1 240 ? 15.158 -3.270 -8.740 1.00 97.38 240 ARG A N 1
ATOM 1834 C CA . ARG A 1 240 ? 13.997 -2.369 -8.845 1.00 97.38 240 ARG A CA 1
ATOM 1835 C C . ARG A 1 240 ? 14.437 -0.967 -9.258 1.00 97.38 240 ARG A C 1
ATOM 1837 O O . ARG A 1 240 ? 13.839 -0.406 -10.167 1.00 97.38 240 ARG A O 1
ATOM 1844 N N . MET A 1 241 ? 15.494 -0.433 -8.646 1.00 97.62 241 MET A N 1
ATOM 1845 C CA . MET A 1 241 ? 16.041 0.881 -8.997 1.00 97.62 241 MET A CA 1
ATOM 1846 C C . MET A 1 241 ? 16.433 0.961 -10.478 1.00 97.62 241 MET A C 1
ATOM 1848 O O . MET A 1 241 ? 16.110 1.935 -11.152 1.00 97.62 241 MET A O 1
ATOM 1852 N N . TRP A 1 242 ? 17.077 -0.078 -11.012 1.00 97.81 242 TRP A N 1
ATOM 1853 C CA . TRP A 1 242 ? 17.455 -0.126 -12.424 1.00 97.81 242 TRP A CA 1
ATOM 1854 C C . TRP A 1 242 ? 16.240 -0.109 -13.358 1.00 97.81 242 TRP A C 1
ATOM 1856 O O . TRP A 1 242 ? 16.229 0.672 -14.307 1.00 97.81 242 TRP A O 1
ATOM 1866 N N . TYR A 1 243 ? 15.193 -0.893 -13.072 1.00 98.19 243 TYR A N 1
ATOM 1867 C CA . TYR A 1 243 ? 13.946 -0.833 -13.848 1.00 98.19 243 TYR A CA 1
ATOM 1868 C C . TYR A 1 243 ? 13.305 0.557 -13.811 1.00 98.19 243 TYR A C 1
ATOM 1870 O O . TYR A 1 243 ? 12.885 1.068 -14.849 1.00 98.19 243 TYR A O 1
ATOM 1878 N N . VAL A 1 244 ? 13.261 1.179 -12.628 1.00 98.12 244 VAL A N 1
ATOM 1879 C CA . VAL A 1 244 ? 12.715 2.530 -12.439 1.00 98.12 244 VAL A CA 1
ATOM 1880 C C . VAL A 1 244 ? 13.494 3.548 -13.265 1.00 98.12 244 VAL A C 1
ATOM 1882 O O . VAL A 1 244 ? 12.883 4.325 -13.991 1.00 98.12 244 VAL A O 1
ATOM 1885 N N . LYS A 1 245 ? 14.830 3.509 -13.217 1.00 98.06 245 LYS A N 1
ATOM 1886 C CA . LYS A 1 245 ? 15.689 4.411 -13.991 1.00 98.06 245 LYS A CA 1
ATOM 1887 C C . LYS A 1 245 ? 15.548 4.212 -15.495 1.00 98.06 245 LYS A C 1
ATOM 1889 O O . LYS A 1 245 ? 15.401 5.199 -16.202 1.00 98.06 245 LYS A O 1
ATOM 1894 N N . VAL A 1 246 ? 15.564 2.970 -15.989 1.00 98.31 246 VAL A N 1
ATOM 1895 C CA . VAL A 1 246 ? 15.390 2.688 -17.427 1.00 98.31 246 VAL A CA 1
ATOM 1896 C C . VAL A 1 246 ? 14.070 3.259 -17.925 1.00 98.31 246 VAL A C 1
ATOM 1898 O O . VAL A 1 246 ? 14.057 3.972 -18.926 1.00 98.31 246 VAL A O 1
ATOM 1901 N N . LYS A 1 247 ? 12.979 2.999 -17.196 1.00 98.06 247 LYS A N 1
ATOM 1902 C CA . LYS A 1 247 ? 11.662 3.530 -17.540 1.00 98.06 247 LYS A CA 1
ATOM 1903 C C . LYS A 1 247 ? 11.651 5.061 -17.496 1.00 98.06 247 LYS A C 1
ATOM 1905 O O . LYS A 1 247 ? 11.296 5.682 -18.485 1.00 98.06 247 LYS A O 1
ATOM 1910 N N . ALA A 1 248 ? 12.104 5.666 -16.399 1.00 98.25 248 ALA A N 1
ATOM 1911 C CA . ALA A 1 248 ? 12.085 7.117 -16.230 1.00 98.25 248 ALA A CA 1
ATOM 1912 C C . ALA A 1 248 ? 12.962 7.846 -17.261 1.00 98.25 248 ALA A C 1
ATOM 1914 O O . ALA A 1 248 ? 12.560 8.879 -17.787 1.00 98.25 248 ALA A O 1
ATOM 1915 N N . PHE A 1 249 ? 14.147 7.320 -17.591 1.00 98.50 249 PHE A N 1
ATOM 1916 C CA . PHE A 1 249 ? 15.001 7.906 -18.625 1.00 98.50 249 PHE A CA 1
ATOM 1917 C C . PHE A 1 249 ? 14.386 7.792 -20.016 1.00 98.50 249 PHE A C 1
ATOM 1919 O O . PHE A 1 249 ? 14.497 8.740 -20.784 1.00 98.50 249 PHE A O 1
ATOM 1926 N N . ALA A 1 250 ? 13.726 6.678 -20.334 1.00 98.00 250 ALA A N 1
ATOM 1927 C CA . ALA A 1 250 ? 13.034 6.513 -21.607 1.00 98.00 250 ALA A CA 1
ATOM 1928 C C . ALA A 1 250 ? 11.811 7.437 -21.715 1.00 98.00 250 ALA A C 1
ATOM 1930 O O . ALA A 1 250 ? 11.685 8.161 -22.698 1.00 98.00 250 ALA A O 1
ATOM 1931 N N . ASP A 1 251 ? 10.971 7.478 -20.675 1.00 97.69 251 ASP A N 1
ATOM 1932 C CA . ASP A 1 251 ? 9.758 8.308 -20.607 1.00 97.69 251 ASP A CA 1
ATOM 1933 C C . ASP A 1 251 ? 10.075 9.816 -20.676 1.00 97.69 251 ASP A C 1
ATOM 1935 O O . ASP A 1 251 ? 9.240 10.612 -21.096 1.00 97.69 251 ASP A O 1
ATOM 1939 N N . SER A 1 252 ? 11.286 10.217 -20.271 1.00 97.56 252 SER A N 1
ATOM 1940 C CA . SER A 1 252 ? 11.768 11.605 -20.319 1.00 97.56 252 SER A CA 1
ATOM 1941 C C . SER A 1 252 ? 12.821 11.873 -21.403 1.00 97.56 252 SER A C 1
ATOM 1943 O O . SER A 1 252 ? 13.468 12.919 -21.376 1.00 97.56 252 SER A O 1
ATOM 1945 N N . GLU A 1 253 ? 13.004 10.939 -22.343 1.00 96.94 253 GLU A N 1
ATOM 1946 C CA . GLU A 1 253 ? 13.917 11.040 -23.495 1.00 96.94 253 GLU A CA 1
ATOM 1947 C C . GLU A 1 253 ? 15.393 11.329 -23.135 1.00 96.94 253 GLU A C 1
ATOM 1949 O O . GLU A 1 253 ? 16.176 11.870 -23.920 1.00 96.94 253 GLU A O 1
ATOM 1954 N N . GLN A 1 254 ? 15.825 10.924 -21.942 1.00 97.00 254 GLN A N 1
ATOM 1955 C CA . GLN A 1 254 ? 17.198 11.071 -21.455 1.00 97.00 254 GLN A CA 1
ATOM 1956 C C . GLN A 1 254 ? 18.102 9.925 -21.943 1.00 97.00 254 GLN A C 1
ATOM 1958 O O . GLN A 1 254 ? 18.748 9.233 -21.152 1.00 97.00 254 GLN A O 1
ATOM 1963 N N . TRP A 1 255 ? 18.191 9.732 -23.262 1.00 96.19 255 TRP A N 1
ATOM 1964 C CA . TRP A 1 255 ? 18.917 8.617 -23.893 1.00 96.19 255 TRP A CA 1
ATOM 1965 C C . TRP A 1 255 ? 20.405 8.560 -23.522 1.00 96.19 255 TRP A C 1
ATOM 1967 O O . TRP A 1 255 ? 20.961 7.482 -23.325 1.00 96.19 255 TRP A O 1
ATOM 1977 N N . THR A 1 256 ? 21.052 9.713 -23.329 1.00 95.31 256 THR A N 1
ATOM 1978 C CA . THR A 1 256 ? 22.445 9.782 -22.851 1.00 95.31 256 THR A CA 1
ATOM 1979 C C . THR A 1 256 ? 22.600 9.215 -21.437 1.00 95.31 256 THR A C 1
ATOM 1981 O O . THR A 1 256 ? 23.589 8.542 -21.150 1.00 95.31 256 THR A O 1
ATOM 1984 N N . GLN A 1 257 ? 21.620 9.442 -20.555 1.00 96.81 257 GLN A N 1
ATOM 1985 C CA . GLN A 1 257 ? 21.636 8.896 -19.194 1.00 96.81 257 GLN A CA 1
ATOM 1986 C C . GLN A 1 257 ? 21.313 7.402 -19.188 1.00 96.81 257 GLN A C 1
ATOM 1988 O O . GLN A 1 257 ? 21.953 6.644 -18.461 1.00 96.81 257 GLN A O 1
ATOM 1993 N N . LEU A 1 258 ? 20.392 6.959 -20.052 1.00 97.12 258 LEU A N 1
ATOM 1994 C CA . LEU A 1 258 ? 20.124 5.537 -20.271 1.00 97.12 258 LEU A CA 1
ATOM 1995 C C . LEU A 1 258 ? 21.389 4.796 -20.738 1.00 97.12 258 LEU A C 1
ATOM 1997 O O . LEU A 1 258 ? 21.736 3.751 -20.185 1.00 97.12 258 LEU A O 1
ATOM 2001 N N . ARG A 1 259 ? 22.120 5.383 -21.693 1.00 96.38 259 ARG A N 1
ATOM 2002 C CA . ARG A 1 259 ? 23.421 4.892 -22.159 1.00 96.38 259 ARG A CA 1
ATOM 2003 C C . ARG A 1 259 ? 24.436 4.820 -21.019 1.00 96.38 259 ARG A C 1
ATOM 2005 O O . ARG A 1 259 ? 25.037 3.771 -20.811 1.00 96.38 259 ARG A O 1
ATOM 2012 N N . SER A 1 260 ? 24.589 5.905 -20.263 1.00 95.94 260 SER A N 1
ATOM 2013 C CA . SER A 1 260 ? 25.502 5.972 -19.114 1.00 95.94 260 SER A CA 1
ATOM 2014 C C . SER A 1 260 ? 25.194 4.896 -18.065 1.00 95.94 260 SER A C 1
ATOM 2016 O O . SER A 1 260 ? 26.101 4.242 -17.556 1.00 95.94 260 SER A O 1
ATOM 2018 N N . LEU A 1 261 ? 23.908 4.643 -17.790 1.00 96.44 261 LEU A N 1
ATOM 2019 C CA . LEU A 1 261 ? 23.477 3.578 -16.885 1.00 96.44 261 LEU A CA 1
ATOM 2020 C C . LEU A 1 261 ? 23.893 2.193 -17.402 1.00 96.44 261 LEU A C 1
ATOM 2022 O O . LEU A 1 261 ? 24.438 1.389 -16.644 1.00 96.44 261 LEU A O 1
ATOM 2026 N N . ALA A 1 262 ? 23.671 1.922 -18.690 1.00 95.94 262 ALA A N 1
ATOM 2027 C CA . ALA A 1 262 ? 24.059 0.659 -19.308 1.00 95.94 262 ALA A CA 1
ATOM 2028 C C . ALA A 1 262 ? 25.581 0.453 -19.330 1.00 95.94 262 ALA A C 1
ATOM 2030 O O . ALA A 1 262 ? 26.041 -0.679 -19.224 1.00 95.94 262 ALA A O 1
ATOM 2031 N N . ASP A 1 263 ? 26.358 1.525 -19.467 1.00 94.94 263 ASP A N 1
ATOM 2032 C CA . ASP A 1 263 ? 27.825 1.489 -19.543 1.00 94.94 263 ASP A CA 1
ATOM 2033 C C . ASP A 1 263 ? 28.508 1.666 -18.184 1.00 94.94 263 ASP A C 1
ATOM 2035 O O . ASP A 1 263 ? 29.729 1.819 -18.102 1.00 94.94 263 ASP A O 1
ATOM 2039 N N . SER A 1 264 ? 27.725 1.653 -17.107 1.00 91.69 264 SER A N 1
ATOM 2040 C CA . SER A 1 264 ? 28.260 1.711 -15.756 1.00 91.69 264 SER A CA 1
ATOM 2041 C C . SER A 1 264 ? 29.188 0.524 -15.466 1.00 91.69 264 SER A C 1
ATOM 2043 O O . SER A 1 264 ? 29.136 -0.530 -16.103 1.00 91.69 264 SER A O 1
ATOM 2045 N N . LYS A 1 265 ? 30.076 0.701 -14.478 1.00 85.81 265 LYS A N 1
ATOM 2046 C CA . LYS A 1 265 ? 31.077 -0.314 -14.106 1.00 85.81 265 LYS A CA 1
ATOM 2047 C C . LYS A 1 265 ? 30.446 -1.629 -13.641 1.00 85.81 265 LYS A C 1
ATOM 2049 O O . LYS A 1 265 ? 31.083 -2.674 -13.733 1.00 85.81 265 LYS A O 1
ATOM 2054 N N . THR A 1 266 ? 29.230 -1.580 -13.102 1.00 86.31 266 THR A N 1
ATOM 2055 C CA . THR A 1 266 ? 28.515 -2.765 -12.636 1.00 86.31 266 THR A CA 1
ATOM 2056 C C . THR A 1 266 ? 27.681 -3.352 -13.769 1.00 86.31 266 THR A C 1
ATOM 2058 O O . THR A 1 266 ? 26.983 -2.649 -14.497 1.00 86.31 266 THR A O 1
ATOM 2061 N N . LYS A 1 267 ? 27.743 -4.679 -13.930 1.00 89.81 267 LYS A N 1
ATOM 2062 C CA . LYS A 1 267 ? 26.887 -5.378 -14.892 1.00 89.81 267 LYS A CA 1
ATOM 2063 C C . LYS A 1 267 ? 25.424 -5.158 -14.508 1.00 89.81 267 LYS A C 1
ATOM 2065 O O . LYS A 1 267 ? 25.068 -5.310 -13.343 1.00 89.81 267 LYS A O 1
ATOM 2070 N N . SER A 1 268 ? 24.580 -4.856 -15.494 1.00 95.06 268 SER A N 1
ATOM 2071 C CA . SER A 1 268 ? 23.161 -4.615 -15.237 1.00 95.06 268 SER A CA 1
ATOM 2072 C C . SER A 1 268 ? 22.476 -5.821 -14.563 1.00 95.06 268 SER A C 1
ATOM 2074 O O . SER A 1 268 ? 22.449 -6.903 -15.160 1.00 95.06 268 SER A O 1
ATOM 2076 N N . PRO A 1 269 ? 21.855 -5.652 -13.377 1.00 95.88 269 PRO A N 1
ATOM 2077 C CA . PRO A 1 269 ? 21.131 -6.716 -12.672 1.00 95.88 269 PRO A CA 1
ATOM 2078 C C . PRO A 1 269 ? 19.785 -7.069 -13.326 1.00 95.88 269 PRO A C 1
ATOM 2080 O O . PRO A 1 269 ? 19.117 -8.015 -12.907 1.00 95.88 269 PRO A O 1
ATOM 2083 N N . ILE A 1 270 ? 19.362 -6.300 -14.336 1.00 96.81 270 ILE A N 1
ATOM 2084 C CA . ILE A 1 270 ? 18.133 -6.524 -15.109 1.00 96.81 270 ILE A CA 1
ATOM 2085 C C . ILE A 1 270 ? 18.416 -7.021 -16.535 1.00 96.81 270 ILE A C 1
ATOM 2087 O O . ILE A 1 270 ? 17.482 -7.186 -17.317 1.00 96.81 270 ILE A O 1
ATOM 2091 N N . GLY A 1 271 ? 19.688 -7.259 -16.880 1.00 96.38 271 GLY A N 1
ATOM 2092 C CA . GLY A 1 271 ? 20.100 -7.540 -18.255 1.00 96.38 271 GLY A CA 1
ATOM 2093 C C . GLY A 1 271 ? 19.902 -6.336 -19.184 1.00 96.38 271 GLY A C 1
ATOM 2094 O O . GLY A 1 271 ? 19.716 -5.208 -18.731 1.00 96.38 271 GLY A O 1
ATOM 2095 N N . TYR A 1 272 ? 19.949 -6.569 -20.498 1.00 97.44 272 TYR A N 1
ATOM 2096 C CA . TYR A 1 272 ? 19.863 -5.495 -21.501 1.00 97.44 272 TYR A CA 1
ATOM 2097 C C . TYR A 1 272 ? 18.566 -5.493 -22.317 1.00 97.44 272 TYR A C 1
ATOM 2099 O O . TYR A 1 272 ? 18.298 -4.507 -23.001 1.00 97.44 272 TYR A O 1
ATOM 2107 N N . ARG A 1 273 ? 17.699 -6.508 -22.176 1.00 96.88 273 ARG A N 1
ATOM 2108 C CA . ARG A 1 273 ? 16.357 -6.498 -22.786 1.00 96.88 273 ARG A CA 1
ATOM 2109 C C . ARG A 1 273 ? 15.532 -5.272 -22.387 1.00 96.88 273 ARG A C 1
ATOM 2111 O O . ARG A 1 273 ? 14.969 -4.652 -23.286 1.00 96.88 273 ARG A O 1
ATOM 2118 N N . PRO A 1 274 ? 15.478 -4.848 -21.106 1.00 98.00 274 PRO A N 1
ATOM 2119 C CA . PRO A 1 274 ? 14.708 -3.659 -20.734 1.00 98.00 274 PRO A CA 1
ATOM 2120 C C . PRO A 1 274 ? 15.216 -2.3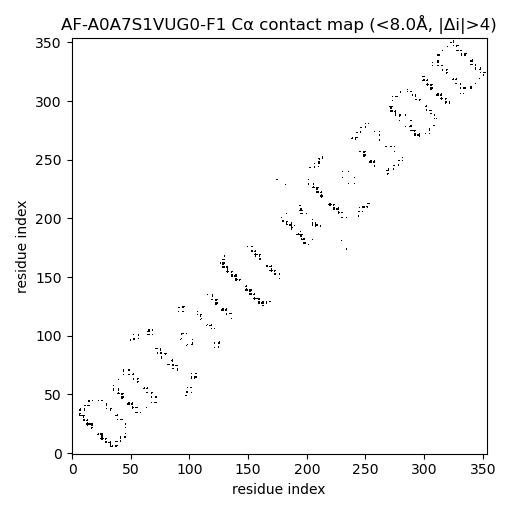81 -21.414 1.00 98.00 274 PRO A C 1
ATOM 2122 O O . PRO A 1 274 ? 14.416 -1.527 -21.783 1.00 98.00 274 PRO A O 1
ATOM 2125 N N . PHE A 1 275 ? 16.531 -2.275 -21.628 1.00 98.19 275 PHE A N 1
ATOM 2126 C CA . PHE A 1 275 ? 17.151 -1.159 -22.344 1.00 98.19 275 PHE A CA 1
ATOM 2127 C C . PHE A 1 275 ? 16.799 -1.185 -23.834 1.00 98.19 275 PHE A C 1
ATOM 2129 O O . PHE A 1 275 ? 16.356 -0.175 -24.373 1.00 98.19 275 PHE A O 1
ATOM 2136 N N . ALA A 1 276 ? 16.928 -2.348 -24.481 1.00 98.00 276 ALA A N 1
ATOM 2137 C CA . ALA A 1 276 ? 16.561 -2.525 -25.885 1.00 98.00 276 ALA A CA 1
ATOM 2138 C C . ALA A 1 276 ? 15.083 -2.179 -26.122 1.00 98.00 276 ALA A C 1
ATOM 2140 O O . ALA A 1 276 ? 14.771 -1.360 -26.982 1.00 98.00 276 ALA A O 1
ATOM 2141 N N . MET A 1 277 ? 14.186 -2.723 -25.296 1.00 97.88 277 MET A N 1
ATOM 2142 C CA . MET A 1 277 ? 12.749 -2.448 -25.351 1.00 97.88 277 MET A CA 1
ATOM 2143 C C . MET A 1 277 ? 12.434 -0.957 -25.175 1.00 97.88 277 MET A C 1
ATOM 2145 O O . MET A 1 277 ? 11.584 -0.414 -25.880 1.00 97.88 277 MET A O 1
ATOM 2149 N N . ALA A 1 278 ? 13.113 -0.284 -24.242 1.00 97.88 278 ALA A N 1
ATOM 2150 C CA . ALA A 1 278 ? 12.957 1.151 -24.036 1.00 97.88 278 ALA A CA 1
ATOM 2151 C C . ALA A 1 278 ? 13.343 1.950 -25.292 1.00 97.88 278 ALA A C 1
ATOM 2153 O O . ALA A 1 278 ? 12.592 2.829 -25.714 1.00 97.88 278 ALA A O 1
ATOM 2154 N N . CYS A 1 279 ? 14.463 1.607 -25.933 1.00 97.75 279 CYS A N 1
ATOM 2155 C CA . CYS A 1 279 ? 14.903 2.246 -27.173 1.00 97.75 279 CYS A CA 1
ATOM 2156 C C . CYS A 1 279 ? 13.986 1.948 -28.367 1.00 97.75 279 CYS A C 1
ATOM 2158 O O . CYS A 1 279 ? 13.717 2.856 -29.151 1.00 97.75 279 CYS A O 1
ATOM 2160 N N . ILE A 1 280 ? 13.468 0.719 -28.486 1.00 97.44 280 ILE A N 1
ATOM 2161 C CA . ILE A 1 280 ? 12.494 0.335 -29.523 1.00 97.44 280 ILE A CA 1
ATOM 2162 C C . ILE A 1 280 ? 11.220 1.175 -29.380 1.00 97.44 280 ILE A C 1
ATOM 2164 O O . ILE A 1 280 ? 10.797 1.836 -30.329 1.00 97.44 280 ILE A O 1
ATOM 2168 N N . LYS A 1 281 ? 10.638 1.224 -28.174 1.00 97.25 281 LYS A N 1
ATOM 2169 C CA . LYS A 1 281 ? 9.427 2.016 -27.897 1.00 97.25 281 LYS A CA 1
ATOM 2170 C C . LYS A 1 281 ? 9.650 3.513 -28.096 1.00 97.25 281 LYS A C 1
ATOM 2172 O O . LYS A 1 281 ? 8.781 4.192 -28.636 1.00 97.25 281 LYS A O 1
ATOM 2177 N N . GLY A 1 282 ? 10.826 4.008 -27.714 1.00 96.25 282 GLY A N 1
ATOM 2178 C CA . GLY A 1 282 ? 11.255 5.388 -27.938 1.00 96.25 282 GLY A CA 1
ATOM 2179 C C . GLY A 1 282 ? 11.693 5.703 -29.369 1.00 96.25 282 GLY A C 1
ATOM 2180 O O . GLY A 1 282 ? 12.254 6.776 -29.587 1.00 96.25 282 GLY A O 1
ATOM 2181 N N . LYS A 1 283 ? 11.493 4.778 -30.324 1.00 95.81 283 LYS A N 1
ATOM 2182 C CA . LYS A 1 283 ? 11.833 4.920 -31.751 1.00 95.81 283 LYS A CA 1
ATOM 2183 C C . LYS A 1 283 ? 13.262 5.418 -31.983 1.00 95.81 283 LYS A C 1
ATOM 2185 O O . LYS A 1 283 ? 13.515 6.236 -32.867 1.00 95.81 283 LYS A O 1
ATOM 2190 N N . GLN A 1 284 ? 14.195 4.944 -31.162 1.00 96.94 284 GLN A N 1
ATOM 2191 C CA . GLN A 1 284 ? 15.596 5.312 -31.298 1.00 96.94 284 GLN A CA 1
ATOM 2192 C C . GLN A 1 284 ? 16.193 4.722 -32.583 1.00 96.94 284 GLN A C 1
ATOM 2194 O O . GLN A 1 284 ? 15.703 3.705 -33.080 1.00 96.94 284 GLN A O 1
ATOM 2199 N N . PRO A 1 285 ? 17.257 5.332 -33.134 1.00 96.12 285 PRO A N 1
ATOM 2200 C CA . PRO A 1 285 ? 17.922 4.806 -34.318 1.00 96.12 285 PRO A CA 1
ATOM 2201 C C . PRO A 1 285 ? 18.339 3.344 -34.140 1.00 96.12 285 PRO A C 1
ATOM 2203 O O . PRO A 1 285 ? 18.729 2.923 -33.049 1.00 96.12 285 PRO A O 1
ATOM 2206 N N . SER A 1 286 ? 18.334 2.581 -35.235 1.00 95.12 286 SER A N 1
ATOM 2207 C CA . SER A 1 286 ? 18.709 1.163 -35.233 1.00 95.12 286 SER A CA 1
ATOM 2208 C C . SER A 1 286 ? 20.070 0.905 -34.583 1.00 95.12 286 SER A C 1
ATOM 2210 O O . SER A 1 286 ? 20.224 -0.082 -33.872 1.00 95.12 286 SER A O 1
ATOM 2212 N N . SER A 1 287 ? 21.040 1.808 -34.769 1.00 94.75 287 SER A N 1
ATOM 2213 C CA . SER A 1 287 ? 22.364 1.720 -34.141 1.00 94.75 287 SER A CA 1
ATOM 2214 C C . SER A 1 287 ? 22.299 1.711 -32.612 1.00 94.75 287 SER A C 1
ATOM 2216 O O . SER A 1 287 ? 23.060 0.990 -31.970 1.00 94.75 287 SER A O 1
ATOM 2218 N N . GLU A 1 288 ? 21.368 2.465 -32.027 1.00 94.50 288 GLU A N 1
ATOM 2219 C CA . GLU A 1 288 ? 21.186 2.522 -30.581 1.00 94.50 288 GLU A CA 1
ATOM 2220 C C . GLU A 1 288 ? 20.449 1.300 -30.043 1.00 94.50 288 GLU A C 1
ATOM 2222 O O . GLU A 1 288 ? 20.824 0.763 -29.005 1.00 94.50 288 GLU A O 1
ATOM 2227 N N . ILE A 1 289 ? 19.446 0.812 -30.771 1.00 96.44 289 ILE A N 1
ATOM 2228 C CA . ILE A 1 289 ? 18.716 -0.407 -30.407 1.00 96.44 289 ILE A CA 1
ATOM 2229 C C . ILE A 1 289 ? 19.662 -1.620 -30.419 1.00 96.44 289 ILE A C 1
ATOM 2231 O O . ILE A 1 289 ? 19.753 -2.346 -29.425 1.00 96.44 289 ILE A O 1
ATOM 2235 N N . VAL A 1 290 ? 20.410 -1.807 -31.515 1.00 96.56 290 VAL A N 1
ATOM 2236 C CA . VAL A 1 290 ? 21.341 -2.937 -31.708 1.00 96.56 290 VAL A CA 1
ATOM 2237 C C . VAL A 1 290 ? 22.366 -3.010 -30.579 1.00 96.56 290 VAL A C 1
ATOM 2239 O O . VAL A 1 290 ? 22.662 -4.095 -30.086 1.00 96.56 290 VAL A O 1
ATOM 2242 N N . ARG A 1 291 ? 22.841 -1.861 -30.091 1.00 95.44 291 ARG A N 1
ATOM 2243 C CA . ARG A 1 291 ? 23.808 -1.776 -28.992 1.00 95.44 291 ARG A CA 1
ATOM 2244 C C . ARG A 1 291 ? 23.375 -2.514 -27.725 1.00 95.44 291 ARG A C 1
ATOM 2246 O O . ARG A 1 291 ? 24.221 -3.058 -27.017 1.00 95.44 291 ARG A O 1
ATOM 2253 N N . TYR A 1 292 ? 22.084 -2.492 -27.404 1.00 97.12 292 TYR A N 1
ATOM 2254 C CA . TYR A 1 292 ? 21.559 -3.185 -26.229 1.00 97.12 292 TYR A CA 1
ATOM 2255 C C . TYR A 1 292 ? 21.232 -4.643 -26.538 1.00 97.12 292 TYR A C 1
ATOM 2257 O O . TYR A 1 292 ? 21.537 -5.502 -25.713 1.00 97.12 292 TYR A O 1
ATOM 2265 N N . ILE A 1 293 ? 20.679 -4.930 -27.723 1.00 97.50 293 ILE A N 1
ATOM 2266 C CA . ILE A 1 293 ? 20.358 -6.303 -28.143 1.00 97.50 293 ILE A CA 1
ATOM 2267 C C . ILE A 1 293 ? 21.626 -7.165 -28.192 1.00 97.50 293 ILE A C 1
ATOM 2269 O O . ILE A 1 293 ? 21.629 -8.273 -27.668 1.00 97.50 293 ILE A O 1
ATOM 2273 N N . ASP A 1 294 ? 22.740 -6.639 -28.699 1.00 95.62 294 ASP A N 1
ATOM 2274 C CA . ASP A 1 294 ? 24.008 -7.378 -28.802 1.00 95.62 294 ASP A CA 1
ATOM 2275 C C . ASP A 1 294 ? 24.601 -7.765 -27.439 1.00 95.62 294 ASP A C 1
ATOM 2277 O O . ASP A 1 294 ? 25.428 -8.670 -27.341 1.00 95.62 294 ASP A O 1
ATOM 2281 N N . ARG A 1 295 ? 24.161 -7.103 -26.364 1.00 95.50 295 ARG A N 1
ATOM 2282 C CA . ARG A 1 295 ? 24.573 -7.393 -24.983 1.00 95.50 295 ARG A CA 1
ATOM 2283 C C . ARG A 1 295 ? 23.652 -8.403 -24.293 1.00 95.50 295 ARG A C 1
ATOM 2285 O O . ARG A 1 295 ? 23.923 -8.790 -23.154 1.00 95.50 295 ARG A O 1
ATOM 2292 N N . VAL A 1 296 ? 22.564 -8.817 -24.941 1.00 96.12 296 VAL A N 1
ATOM 2293 C CA . VAL A 1 296 ? 21.663 -9.863 -24.449 1.00 96.12 296 VAL A CA 1
ATOM 2294 C C . VAL A 1 296 ? 22.287 -11.231 -24.721 1.00 96.12 296 VAL A C 1
ATOM 2296 O O . VAL A 1 296 ? 22.695 -11.547 -25.839 1.00 96.12 296 VAL A O 1
ATOM 2299 N N . SER A 1 297 ? 22.392 -12.053 -23.676 1.00 92.50 297 SER A N 1
ATOM 2300 C CA . SER A 1 297 ? 23.088 -13.340 -23.746 1.00 92.50 297 SER A CA 1
ATOM 2301 C C . SER A 1 297 ? 22.300 -14.406 -24.504 1.00 92.50 297 SER A C 1
ATOM 2303 O O . SER A 1 297 ? 22.899 -15.145 -25.282 1.00 92.50 297 SER A O 1
ATOM 2305 N N . ALA A 1 298 ? 20.983 -14.474 -24.292 1.00 94.50 298 ALA A N 1
ATOM 2306 C CA . ALA A 1 298 ? 20.121 -15.486 -24.893 1.00 94.50 298 ALA A CA 1
ATOM 2307 C C . ALA A 1 298 ? 19.859 -15.170 -26.382 1.00 94.50 298 ALA A C 1
ATOM 2309 O O . ALA A 1 298 ? 19.304 -14.108 -26.679 1.00 94.50 298 ALA A O 1
ATOM 2310 N N . PRO A 1 299 ? 20.251 -16.046 -27.328 1.00 93.69 299 PRO A N 1
ATOM 2311 C CA . PRO A 1 299 ? 20.022 -15.817 -28.756 1.00 93.69 299 PRO A CA 1
ATOM 2312 C C . PRO A 1 299 ? 18.536 -15.730 -29.131 1.00 93.69 299 PRO A C 1
ATOM 2314 O O . PRO A 1 299 ? 18.170 -14.938 -29.995 1.00 93.69 299 PRO A O 1
ATOM 2317 N N . GLU A 1 300 ? 17.667 -16.478 -28.449 1.00 95.44 300 GLU A N 1
ATOM 2318 C CA . GLU A 1 300 ? 16.212 -16.426 -28.633 1.00 95.44 300 GLU A CA 1
ATOM 2319 C C . GLU A 1 300 ? 15.662 -15.044 -28.266 1.00 95.44 300 GLU A C 1
ATOM 2321 O O . GLU A 1 300 ? 14.873 -14.457 -28.998 1.00 95.44 300 GLU A O 1
ATOM 2326 N N . GLU A 1 301 ? 16.153 -14.484 -27.161 1.00 96.19 301 GLU A N 1
ATOM 2327 C CA . GLU A 1 301 ? 15.766 -13.159 -26.685 1.00 96.19 301 GLU A CA 1
ATOM 2328 C C . GLU A 1 301 ? 16.269 -12.054 -27.628 1.00 96.19 301 GLU A C 1
ATOM 2330 O O . GLU A 1 301 ? 15.568 -11.067 -27.858 1.00 96.19 301 GLU A O 1
ATOM 2335 N N . ARG A 1 302 ? 17.466 -12.226 -28.213 1.00 97.06 302 ARG A N 1
ATOM 2336 C CA . ARG A 1 302 ? 17.983 -11.330 -29.258 1.00 97.06 302 ARG A CA 1
ATOM 2337 C C . ARG A 1 302 ? 17.126 -11.371 -30.514 1.00 97.06 302 ARG A C 1
ATOM 2339 O O . ARG A 1 302 ? 16.807 -10.311 -31.048 1.00 97.06 302 ARG A O 1
ATOM 2346 N N . TYR A 1 303 ? 16.757 -12.568 -30.967 1.00 97.31 303 TYR A N 1
ATOM 2347 C CA . TYR A 1 303 ? 15.864 -12.757 -32.107 1.00 97.31 303 TYR A CA 1
ATOM 2348 C C . TYR A 1 303 ? 14.546 -11.999 -31.902 1.00 97.31 303 TYR A C 1
ATOM 2350 O O . TYR A 1 303 ? 14.181 -11.182 -32.751 1.00 97.31 303 TYR A O 1
ATOM 2358 N N . ASP A 1 304 ? 13.887 -12.198 -30.755 1.00 96.88 304 ASP A N 1
ATOM 2359 C CA . ASP A 1 304 ? 12.619 -11.533 -30.439 1.00 96.88 304 ASP A CA 1
ATOM 2360 C C . ASP A 1 304 ? 12.769 -10.006 -30.477 1.00 96.88 304 ASP A C 1
ATOM 2362 O O . ASP A 1 304 ? 11.976 -9.312 -31.109 1.00 96.88 304 ASP A O 1
ATOM 2366 N N . LEU A 1 305 ? 13.834 -9.471 -29.869 1.00 97.44 305 LEU A N 1
ATOM 2367 C CA . LEU A 1 305 ? 14.093 -8.031 -29.842 1.00 97.44 305 LEU A CA 1
ATOM 2368 C C . LEU A 1 305 ? 14.422 -7.446 -31.220 1.00 97.44 305 LEU A C 1
ATOM 2370 O O . LEU A 1 305 ? 14.020 -6.320 -31.516 1.00 97.44 305 LEU A O 1
ATOM 2374 N N . PHE A 1 306 ? 15.151 -8.170 -32.076 1.00 97.31 306 PHE A N 1
ATOM 2375 C CA . PHE A 1 306 ? 15.391 -7.718 -33.447 1.00 97.31 306 PHE A CA 1
ATOM 2376 C C . PHE A 1 306 ? 14.093 -7.690 -34.258 1.00 97.31 306 PHE A C 1
ATOM 2378 O O . PHE A 1 306 ? 13.909 -6.765 -35.050 1.00 97.31 306 PHE A O 1
ATOM 2385 N N . CYS A 1 307 ? 13.186 -8.647 -34.036 1.00 95.75 307 CYS A N 1
ATOM 2386 C CA . CYS A 1 307 ? 11.858 -8.643 -34.648 1.00 95.75 307 CYS A CA 1
ATOM 2387 C C . CYS A 1 307 ? 11.026 -7.452 -34.154 1.00 95.75 307 CYS A C 1
ATOM 2389 O O . CYS A 1 307 ? 10.540 -6.669 -34.967 1.00 95.75 307 CYS A O 1
ATOM 2391 N N . GLU A 1 308 ? 10.936 -7.253 -32.835 1.00 95.81 308 GLU A N 1
ATOM 2392 C CA . GLU A 1 308 ? 10.229 -6.118 -32.224 1.00 95.81 308 GLU A CA 1
ATOM 2393 C C . GLU A 1 308 ? 10.792 -4.758 -32.680 1.00 95.81 308 GLU A C 1
ATOM 2395 O O . GLU A 1 308 ? 10.045 -3.796 -32.851 1.00 95.81 308 GLU A O 1
ATOM 2400 N N . GLY A 1 309 ? 12.106 -4.670 -32.908 1.00 94.19 309 GLY A N 1
ATOM 2401 C CA . GLY A 1 309 ? 12.778 -3.475 -33.420 1.00 94.19 309 GLY A CA 1
ATOM 2402 C C . GLY A 1 309 ? 12.671 -3.266 -34.936 1.00 94.19 309 GLY A C 1
ATOM 2403 O O . GLY A 1 309 ? 13.231 -2.293 -35.441 1.00 94.19 309 GLY A O 1
ATOM 2404 N N . GLY A 1 310 ? 12.015 -4.166 -35.679 1.00 94.44 310 GLY A N 1
ATOM 2405 C CA . GLY A 1 310 ? 11.917 -4.111 -37.145 1.00 94.44 310 GLY A CA 1
ATOM 2406 C C . GLY A 1 310 ? 13.245 -4.362 -37.877 1.00 94.44 310 GLY A C 1
ATOM 2407 O O . GLY A 1 310 ? 13.396 -4.029 -39.056 1.00 94.44 310 GLY A O 1
ATOM 2408 N N . LEU A 1 311 ? 14.234 -4.947 -37.197 1.00 94.94 311 LEU A N 1
ATOM 2409 C CA . LEU A 1 311 ? 15.589 -5.200 -37.692 1.00 94.94 311 LEU A CA 1
ATOM 2410 C C . LEU A 1 311 ? 15.681 -6.584 -38.350 1.00 94.94 311 LEU A C 1
ATOM 2412 O O . LEU A 1 311 ? 16.477 -7.433 -37.952 1.00 94.94 311 LEU A O 1
ATOM 2416 N N . HIS A 1 312 ? 14.876 -6.803 -39.391 1.00 94.69 312 HIS A N 1
ATOM 2417 C CA . HIS A 1 312 ? 14.659 -8.120 -40.005 1.00 94.69 312 HIS A CA 1
ATOM 2418 C C . HIS A 1 312 ? 15.943 -8.840 -40.457 1.00 94.69 312 HIS A C 1
ATOM 2420 O O . HIS A 1 312 ? 16.060 -10.045 -40.272 1.00 94.69 312 HIS A O 1
ATOM 2426 N N . LYS A 1 313 ? 16.942 -8.118 -40.989 1.00 93.81 313 LYS A N 1
ATOM 2427 C CA . LYS A 1 313 ? 18.234 -8.720 -41.385 1.00 93.81 313 LYS A CA 1
ATOM 2428 C C . LYS A 1 313 ? 18.974 -9.337 -40.191 1.00 93.81 313 LYS A C 1
ATOM 2430 O O . LYS A 1 313 ? 19.444 -10.463 -40.266 1.00 93.81 313 LYS A O 1
ATOM 2435 N N . ARG A 1 314 ? 19.011 -8.619 -39.065 1.00 94.94 314 ARG A N 1
ATOM 2436 C CA . ARG A 1 314 ? 19.641 -9.075 -37.816 1.00 94.94 314 ARG A CA 1
ATOM 2437 C C . ARG A 1 314 ? 18.842 -10.199 -37.159 1.00 94.94 314 ARG A C 1
ATOM 2439 O O . ARG A 1 314 ? 19.426 -11.145 -36.645 1.00 94.94 314 ARG A O 1
ATOM 2446 N N . ALA A 1 315 ? 17.511 -10.128 -37.226 1.00 95.38 315 ALA A N 1
ATOM 2447 C CA . ALA A 1 315 ? 16.642 -11.211 -36.772 1.00 95.38 315 ALA A CA 1
ATOM 2448 C C . ALA A 1 315 ? 16.897 -12.506 -37.561 1.00 95.38 315 ALA A C 1
ATOM 2450 O O . ALA A 1 315 ? 17.018 -13.571 -36.961 1.00 95.38 315 ALA A O 1
ATOM 2451 N N . LEU A 1 316 ? 17.049 -12.417 -38.890 1.00 95.00 316 LEU A N 1
ATOM 2452 C CA . LEU A 1 316 ? 17.391 -13.563 -39.733 1.00 95.00 316 LEU A CA 1
ATOM 2453 C C . LEU A 1 316 ? 18.736 -14.183 -39.331 1.00 95.00 316 LEU A C 1
ATOM 2455 O O . LEU A 1 316 ? 18.823 -15.400 -39.188 1.00 95.00 316 LEU A O 1
ATOM 2459 N N . GLU A 1 317 ? 19.768 -13.365 -39.103 1.00 94.06 317 GLU A N 1
ATOM 2460 C CA . GLU A 1 317 ? 21.080 -13.843 -38.643 1.00 94.06 317 GLU A CA 1
ATOM 2461 C C . GLU A 1 317 ? 20.976 -14.656 -37.339 1.00 94.06 317 GLU A C 1
ATOM 2463 O O . GLU A 1 317 ? 21.579 -15.725 -37.233 1.00 94.06 317 GLU A O 1
ATOM 2468 N N . GLU A 1 318 ? 20.195 -14.195 -36.354 1.00 94.62 318 GLU A N 1
ATOM 2469 C CA . GLU A 1 318 ? 19.981 -14.941 -35.104 1.00 94.62 318 GLU A CA 1
ATOM 2470 C C . GLU A 1 318 ? 19.138 -16.209 -35.309 1.00 94.62 318 GLU A C 1
ATOM 2472 O O . GLU A 1 318 ? 19.464 -17.249 -34.737 1.00 94.62 318 GLU A O 1
ATOM 2477 N N . ALA A 1 319 ? 18.111 -16.174 -36.166 1.00 94.00 319 ALA A N 1
ATOM 2478 C CA . ALA A 1 319 ? 17.300 -17.351 -36.497 1.00 94.00 319 ALA A CA 1
ATOM 2479 C C . ALA A 1 319 ? 18.137 -18.470 -37.141 1.00 94.00 319 ALA A C 1
ATOM 2481 O O . ALA A 1 319 ? 17.983 -19.646 -36.804 1.00 94.00 319 ALA A O 1
ATOM 2482 N N . VAL A 1 320 ? 19.070 -18.100 -38.024 1.00 93.62 320 VAL A N 1
ATOM 2483 C CA . VAL A 1 320 ? 20.010 -19.039 -38.651 1.00 93.62 320 VAL A CA 1
ATOM 2484 C C . VAL A 1 320 ? 20.978 -19.622 -37.621 1.00 93.62 320 VAL A C 1
ATOM 2486 O O . VAL A 1 320 ? 21.199 -20.832 -37.619 1.00 93.62 320 VAL A O 1
ATOM 2489 N N . LYS A 1 321 ? 21.518 -18.804 -36.704 1.00 93.25 321 LYS A N 1
ATOM 2490 C CA . LYS A 1 321 ? 22.378 -19.293 -35.604 1.00 93.25 321 LYS A CA 1
ATOM 2491 C C . LYS A 1 321 ? 21.650 -20.291 -34.701 1.00 93.25 321 LYS A C 1
ATOM 2493 O O . LYS A 1 321 ? 22.263 -21.253 -34.250 1.00 93.25 321 LYS A O 1
ATOM 2498 N N . LEU A 1 322 ? 20.356 -20.072 -34.472 1.00 94.12 322 LEU A N 1
ATOM 2499 C CA . LEU A 1 322 ? 19.480 -20.961 -33.708 1.00 94.12 322 LEU A CA 1
ATOM 2500 C C . LEU A 1 322 ? 19.090 -22.243 -34.461 1.00 94.12 322 LEU A C 1
ATOM 2502 O O . LEU A 1 322 ? 18.534 -23.146 -33.844 1.00 94.12 322 LEU A O 1
ATOM 2506 N N . ARG A 1 323 ? 19.381 -22.337 -35.770 1.00 92.75 323 ARG A N 1
ATOM 2507 C CA . ARG A 1 323 ? 18.951 -23.431 -36.660 1.00 92.75 323 ARG A CA 1
ATOM 2508 C C . ARG A 1 323 ? 17.441 -23.685 -36.596 1.00 92.75 323 ARG A C 1
ATOM 2510 O O . ARG A 1 323 ? 16.991 -24.826 -36.625 1.00 92.75 323 ARG A O 1
ATOM 2517 N N . ASP A 1 324 ? 16.664 -22.608 -36.504 1.00 92.31 324 ASP A N 1
ATOM 2518 C CA . ASP A 1 324 ? 15.214 -22.667 -36.338 1.00 92.31 324 ASP A CA 1
ATOM 2519 C C . ASP A 1 324 ? 14.503 -22.240 -37.637 1.00 92.31 324 ASP A C 1
ATOM 2521 O O . ASP A 1 324 ? 14.373 -21.040 -37.915 1.00 92.31 324 ASP A O 1
ATOM 2525 N N . PRO A 1 325 ? 14.032 -23.200 -38.456 1.00 91.88 325 PRO A N 1
ATOM 2526 C CA . PRO A 1 325 ? 13.361 -22.895 -39.716 1.00 91.88 325 PRO A CA 1
ATOM 2527 C C . PRO A 1 325 ? 12.048 -22.123 -39.514 1.00 91.88 325 PRO A C 1
ATOM 2529 O O . PRO A 1 325 ? 11.678 -21.320 -40.373 1.00 91.88 325 PRO A O 1
ATOM 2532 N N . GLY A 1 326 ? 11.364 -22.309 -38.378 1.00 93.56 326 GLY A N 1
ATOM 2533 C CA . GLY A 1 326 ? 10.134 -21.588 -38.050 1.00 93.56 326 GLY A CA 1
ATOM 2534 C C . GLY A 1 326 ? 10.392 -20.099 -37.824 1.00 93.56 326 GLY A C 1
ATOM 2535 O O . GLY A 1 326 ? 9.668 -19.250 -38.349 1.00 93.56 326 GLY A O 1
ATOM 2536 N N . ARG A 1 327 ? 11.482 -19.758 -37.126 1.00 94.44 327 ARG A N 1
ATOM 2537 C CA . ARG A 1 327 ? 11.917 -18.362 -36.949 1.00 94.44 327 ARG A CA 1
ATOM 2538 C C . ARG A 1 327 ? 12.329 -17.699 -38.265 1.00 94.44 327 ARG A C 1
ATOM 2540 O O . ARG A 1 327 ? 12.009 -16.535 -38.484 1.00 94.44 327 ARG A O 1
ATOM 2547 N N . ILE A 1 328 ? 12.963 -18.426 -39.186 1.00 93.69 328 ILE A N 1
ATOM 2548 C CA . ILE A 1 328 ? 13.306 -17.889 -40.517 1.00 93.69 328 ILE A CA 1
ATOM 2549 C C . ILE A 1 328 ? 12.044 -17.546 -41.319 1.00 93.69 328 ILE A C 1
ATOM 2551 O O . ILE A 1 328 ? 11.958 -16.469 -41.913 1.00 93.69 328 ILE A O 1
ATOM 2555 N N . GLN A 1 329 ? 11.049 -18.437 -41.313 1.00 92.75 329 GLN A N 1
ATOM 2556 C CA . GLN A 1 329 ? 9.763 -18.188 -41.971 1.00 92.75 329 GLN A CA 1
ATOM 2557 C C . GLN A 1 329 ? 9.018 -17.002 -41.350 1.00 92.75 329 GLN A C 1
ATOM 2559 O O . GLN A 1 329 ? 8.441 -16.196 -42.078 1.00 92.75 329 GLN A O 1
ATOM 2564 N N . ASN A 1 330 ? 9.074 -16.858 -40.025 1.00 94.00 330 ASN A N 1
ATOM 2565 C CA . ASN A 1 330 ? 8.490 -15.722 -39.317 1.00 94.00 330 ASN A CA 1
ATOM 2566 C C . ASN A 1 330 ? 9.146 -14.389 -39.741 1.00 94.00 330 ASN A C 1
ATOM 2568 O O . ASN A 1 330 ? 8.454 -13.436 -40.091 1.00 94.00 330 ASN A O 1
ATOM 2572 N N . VAL A 1 331 ? 10.479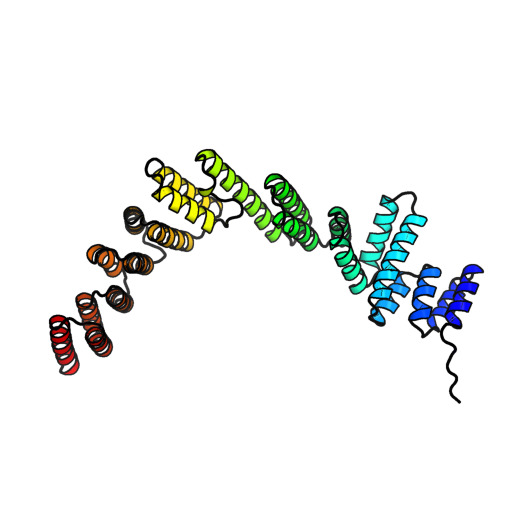 -14.320 -39.842 1.00 93.75 331 VAL A N 1
ATOM 2573 C CA . VAL A 1 331 ? 11.154 -13.108 -40.355 1.00 93.75 331 VAL A CA 1
ATOM 2574 C C . VAL A 1 331 ? 10.706 -12.767 -41.779 1.00 93.75 331 VAL A C 1
ATOM 2576 O O . VAL A 1 331 ? 10.496 -11.591 -42.090 1.00 93.75 331 VAL A O 1
ATOM 2579 N N . ARG A 1 332 ? 10.514 -13.778 -42.636 1.00 92.19 332 A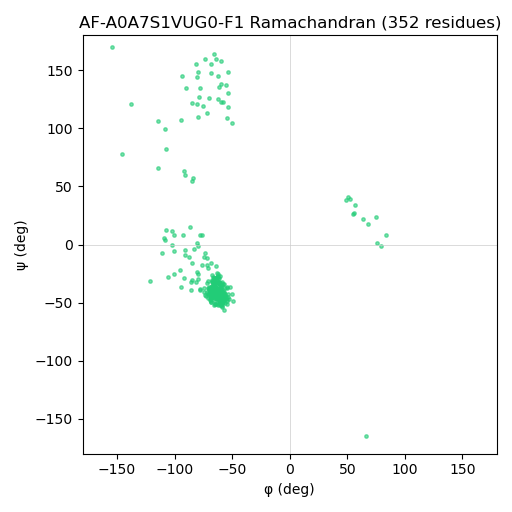RG A N 1
ATOM 2580 C CA . ARG A 1 332 ? 10.003 -13.581 -43.999 1.00 92.19 332 ARG A CA 1
ATOM 2581 C C . ARG A 1 332 ? 8.590 -12.997 -43.999 1.00 92.19 332 ARG A C 1
ATOM 2583 O O . ARG A 1 332 ? 8.337 -12.090 -44.783 1.00 92.19 332 ARG A O 1
ATOM 2590 N N . SER A 1 333 ? 7.690 -13.478 -43.140 1.00 93.12 333 SER A N 1
ATOM 2591 C CA . SER A 1 333 ? 6.310 -12.976 -43.084 1.00 93.12 333 SER A CA 1
ATOM 2592 C C . SER A 1 333 ? 6.203 -11.567 -42.493 1.00 93.12 333 SER A C 1
ATOM 2594 O O . SER A 1 333 ? 5.334 -10.805 -42.909 1.00 93.12 333 SER A O 1
ATOM 2596 N N . MET A 1 334 ? 7.092 -11.197 -41.564 1.00 90.50 334 MET A N 1
ATOM 2597 C CA . MET A 1 334 ? 7.125 -9.856 -40.964 1.00 90.50 334 MET A CA 1
ATOM 2598 C C . MET A 1 334 ? 7.801 -8.806 -41.855 1.00 90.50 334 MET A C 1
ATOM 2600 O O . MET A 1 334 ? 7.469 -7.622 -41.782 1.00 90.50 334 MET A O 1
ATOM 2604 N N . SER A 1 335 ? 8.760 -9.210 -42.691 1.00 89.75 335 SER A N 1
ATOM 2605 C CA . SER A 1 335 ? 9.467 -8.280 -43.568 1.00 89.75 335 SER A CA 1
ATOM 2606 C C . SER A 1 335 ? 8.663 -7.961 -44.827 1.00 89.75 335 SER A C 1
ATOM 2608 O O . SER A 1 335 ? 8.035 -8.832 -45.415 1.00 89.75 335 SER A O 1
ATOM 2610 N N . THR A 1 336 ? 8.750 -6.722 -45.307 1.00 89.25 336 THR A N 1
ATOM 2611 C CA . THR A 1 336 ? 8.245 -6.311 -46.630 1.00 89.25 336 THR A CA 1
ATOM 2612 C C . THR A 1 336 ? 9.360 -6.176 -47.670 1.00 89.25 336 THR A C 1
ATOM 2614 O O . THR A 1 336 ? 9.101 -5.823 -48.818 1.00 89.25 336 THR A O 1
ATOM 2617 N N . SER A 1 337 ? 10.617 -6.424 -47.284 1.00 90.88 337 SER A N 1
ATOM 2618 C CA . SER A 1 337 ? 11.776 -6.224 -48.153 1.00 90.88 337 SER A CA 1
ATOM 2619 C C . SER A 1 337 ? 12.022 -7.451 -49.041 1.00 90.88 337 SER A C 1
ATOM 2621 O O . SER A 1 337 ? 12.317 -8.521 -48.501 1.00 90.88 337 SER A O 1
ATOM 2623 N N . PRO A 1 338 ? 12.026 -7.302 -50.383 1.00 89.75 338 PRO A N 1
ATOM 2624 C CA . PRO A 1 338 ? 12.310 -8.412 -51.297 1.00 89.75 338 PRO A CA 1
ATOM 2625 C C . PRO A 1 338 ? 13.690 -9.041 -51.073 1.00 89.75 338 PRO A C 1
ATOM 2627 O O . PRO A 1 338 ? 13.865 -10.247 -51.221 1.00 89.75 338 PRO A O 1
ATOM 2630 N N . GLU A 1 339 ? 14.673 -8.235 -50.662 1.00 91.12 339 GLU A N 1
ATOM 2631 C CA . GLU A 1 339 ? 16.018 -8.731 -50.363 1.00 91.12 339 GLU A CA 1
ATOM 2632 C C . GLU A 1 339 ? 16.037 -9.608 -49.107 1.00 91.12 339 GLU A C 1
ATOM 2634 O O . GLU A 1 339 ? 16.687 -10.649 -49.097 1.00 91.12 339 GLU A O 1
ATOM 2639 N N . VAL A 1 340 ? 15.294 -9.229 -48.061 1.00 90.94 340 VAL A N 1
ATOM 2640 C CA . VAL A 1 340 ? 15.170 -10.063 -46.856 1.00 90.94 340 VAL A CA 1
ATOM 2641 C C . VAL A 1 340 ? 14.430 -11.357 -47.186 1.00 90.94 340 VAL A C 1
ATOM 2643 O O . VAL A 1 340 ? 14.847 -12.416 -46.731 1.00 90.94 340 VAL A O 1
ATOM 2646 N N . HIS A 1 341 ? 13.388 -11.308 -48.023 1.00 91.50 341 HIS A N 1
ATOM 2647 C CA . HIS A 1 341 ? 12.676 -12.511 -48.472 1.00 91.50 341 HIS A CA 1
ATOM 2648 C C . HIS A 1 341 ? 13.593 -13.492 -49.197 1.00 91.50 341 HIS A C 1
ATOM 2650 O O . HIS A 1 341 ? 13.602 -14.673 -48.852 1.00 91.50 341 HIS A O 1
ATOM 2656 N N . ARG A 1 342 ? 14.402 -12.995 -50.139 1.00 92.50 342 ARG A N 1
ATOM 2657 C CA . ARG A 1 342 ? 15.385 -13.798 -50.874 1.00 92.50 342 ARG A CA 1
ATOM 2658 C C . ARG A 1 342 ? 16.395 -14.455 -49.932 1.00 92.50 342 ARG A C 1
ATOM 2660 O O . ARG A 1 342 ? 16.651 -15.651 -50.044 1.00 92.50 342 ARG A O 1
ATOM 2667 N N . GLN A 1 343 ? 16.922 -13.695 -48.970 1.00 91.94 343 GLN A N 1
ATOM 2668 C CA . GLN A 1 343 ? 17.851 -14.217 -47.962 1.00 91.94 343 GLN A CA 1
ATOM 2669 C C . GLN A 1 343 ? 17.192 -15.268 -47.056 1.00 91.94 343 GLN A C 1
ATOM 2671 O O . GLN A 1 343 ? 17.811 -16.284 -46.745 1.00 91.94 343 GLN A O 1
ATOM 2676 N N . CYS A 1 344 ? 15.935 -15.064 -46.651 1.00 91.00 344 CYS A N 1
ATOM 2677 C CA . CYS A 1 344 ? 15.184 -16.046 -45.869 1.00 91.00 344 CYS A CA 1
ATOM 2678 C C . CYS A 1 344 ? 15.002 -17.364 -46.633 1.00 91.00 344 CYS A C 1
ATOM 2680 O O . CYS A 1 344 ? 15.227 -18.420 -46.052 1.00 91.00 344 CYS A O 1
ATOM 2682 N N . GLU A 1 345 ? 14.610 -17.321 -47.911 1.00 91.88 345 GLU A N 1
ATOM 2683 C CA . GLU A 1 345 ? 14.441 -18.525 -48.741 1.00 91.88 345 GLU A CA 1
ATOM 2684 C C . GLU A 1 345 ? 15.751 -19.295 -48.912 1.00 91.88 345 GLU A C 1
ATOM 2686 O O . GLU A 1 345 ? 15.790 -20.510 -48.722 1.00 91.88 345 GLU A O 1
ATOM 2691 N N . GLU A 1 346 ? 16.836 -18.584 -49.218 1.00 92.44 346 GLU A N 1
ATOM 2692 C CA . GLU A 1 346 ? 18.157 -19.182 -49.379 1.00 92.44 346 GLU A CA 1
ATOM 2693 C C . GLU A 1 346 ? 18.619 -19.886 -48.096 1.00 92.44 346 GLU A C 1
ATOM 2695 O O . GLU A 1 346 ? 19.037 -21.046 -48.132 1.00 92.44 346 GLU A O 1
ATOM 2700 N N . MET A 1 347 ? 18.515 -19.208 -46.951 1.00 91.62 347 MET A N 1
ATOM 2701 C CA . MET A 1 347 ? 18.941 -19.765 -45.667 1.00 91.62 347 MET A CA 1
ATOM 2702 C C . MET A 1 347 ? 18.030 -20.901 -45.193 1.00 91.62 347 MET A C 1
ATOM 2704 O O . MET A 1 347 ? 18.524 -21.884 -44.644 1.00 91.62 347 MET A O 1
ATOM 2708 N N . TYR A 1 348 ? 16.721 -20.805 -45.442 1.00 91.06 348 TYR A N 1
ATOM 2709 C CA . TYR A 1 348 ? 15.761 -21.865 -45.137 1.00 91.06 348 TYR A CA 1
ATOM 2710 C C . TYR A 1 348 ? 16.082 -23.146 -45.912 1.00 91.06 348 TYR A C 1
ATOM 2712 O O . TYR A 1 348 ? 16.217 -24.212 -45.316 1.00 91.06 348 TYR A O 1
ATOM 2720 N N . ASN A 1 349 ? 16.286 -23.041 -47.229 1.00 89.56 349 ASN A N 1
ATOM 2721 C CA . ASN A 1 349 ? 16.594 -24.198 -48.070 1.00 89.56 349 ASN A CA 1
ATOM 2722 C C . ASN A 1 349 ? 17.913 -24.866 -47.662 1.00 89.56 349 ASN A C 1
ATOM 2724 O O . ASN A 1 349 ? 17.991 -26.092 -47.643 1.00 89.56 349 ASN A O 1
ATOM 2728 N N . ARG A 1 350 ? 18.928 -24.079 -47.281 1.00 88.50 350 ARG A N 1
ATOM 2729 C CA . ARG A 1 350 ? 20.214 -24.598 -46.783 1.00 88.50 350 ARG A CA 1
ATOM 2730 C C . ARG A 1 350 ? 20.087 -25.364 -45.464 1.00 88.50 350 ARG A C 1
ATOM 2732 O O . ARG A 1 350 ? 20.818 -26.324 -45.274 1.00 88.50 350 ARG A O 1
ATOM 2739 N N . LEU A 1 351 ? 19.189 -24.942 -44.573 1.00 87.19 351 LEU A N 1
ATOM 2740 C CA . LEU A 1 351 ? 18.953 -25.589 -43.276 1.00 87.19 351 LEU A CA 1
ATOM 2741 C C . LEU A 1 351 ? 18.070 -26.838 -43.360 1.00 87.19 351 LEU A C 1
ATOM 2743 O O . LEU A 1 351 ? 18.135 -27.674 -42.470 1.00 87.19 351 LEU A O 1
ATOM 2747 N N . VAL A 1 352 ? 17.216 -26.938 -44.382 1.00 83.00 352 VAL A N 1
ATOM 2748 C CA . VAL A 1 352 ? 16.323 -28.093 -44.584 1.00 83.00 352 VAL A CA 1
ATOM 2749 C C . VAL A 1 352 ? 16.961 -29.163 -45.479 1.00 83.00 352 VAL A C 1
ATOM 2751 O O . VAL A 1 352 ? 16.636 -30.339 -45.346 1.00 83.00 352 VAL A O 1
ATOM 2754 N N . SER A 1 353 ? 17.857 -28.771 -46.392 1.00 78.44 353 SER A N 1
ATOM 2755 C CA . SER A 1 353 ? 18.492 -29.689 -47.356 1.00 78.44 353 SER A CA 1
ATOM 2756 C C . SER A 1 353 ? 19.806 -30.313 -46.868 1.00 78.44 353 SER A C 1
ATOM 2758 O O . SER A 1 353 ? 20.347 -31.171 -47.564 1.00 78.44 353 SER A O 1
ATOM 2760 N N . GLY A 1 354 ? 20.349 -29.863 -45.735 1.00 59.75 354 GLY A N 1
ATOM 2761 C CA . GLY A 1 354 ? 21.572 -30.386 -45.115 1.00 59.75 354 GLY A CA 1
ATOM 2762 C C . GLY A 1 354 ? 21.314 -30.769 -43.674 1.00 59.75 354 GLY A C 1
ATOM 2763 O O . GLY A 1 354 ? 21.930 -31.764 -43.232 1.00 59.75 354 GLY A O 1
#

Organism: NCBI:txid210454

Mean predicted aligned error: 7.02 Å

Nearest PDB structures (foldseek):
  6c95-assembly1_A  TM=2.055E-01  e=1.158E-01  Homo sapiens
  3mkq-assembly1_E  TM=3.256E-01  e=2.507E+00  Saccharomyces cerevisiae YJM789
  8fbj-assembly1_A  TM=1.395E-01  e=3.272E-01  synthetic construct
  3mkq-assembly1_C  TM=2.372E-01  e=2.036E+00  Saccharomyces cerevisiae YJM789
  3mkq-assembly1_A  TM=2.222E-01  e=1.953E+00  Saccharomyces cerevisiae YJM789

InterPro domains:
  IPR006925 Vps16, C-terminal [PF04840] (10-336)
  IPR016534 Vacuolar protein sorting-associated protein 16 [PTHR12811] (9-350)
  IPR038132 Vps16, C-terminal domain superfamily [G3DSA:1.10.150.780] (141-251)

Sequence (354 aa):
KTSSSAAGAFASVALAANQAGRPGVANLLLLLENSVADKVPALMATGSFVDAMAVATTARDADFIFETLMEYEQACIRQASDLTAAQHTFYGTATRKFTTEGFNTLRNYLETLPSEKSVVNLLLRAHRFQAAGSSMAERALKQTDQTEQMKMLSEASRLYGLGKDTGFHKTCTDEQIELLKDQDVLRNKYGVHEVAPAGKSVTETIVSVIHHAARNKRESHRLLSDADKIGKKFRIPEKRMWYVKVKAFADSEQWTQLRSLADSKTKSPIGYRPFAMACIKGKQPSSEIVRYIDRVSAPEERYDLFCEGGLHKRALEEAVKLRDPGRIQNVRSMSTSPEVHRQCEEMYNRLVSG